Protein AF-A0A7G2BYZ7-F1 (afdb_monomer)

Sequence (190 aa):
MGQKLEAIVSRNGDKLNVEGTQAGVVPLSALGLVYVNTKVNKNVADVAVAYNAGGVFVGGNAILDVNGKNLKEWSAAAAAKNVVSGVHLSVKTQQLRNYTIGVSAPAPVSANFSPRVACYLKYNAKNKEIDGEGGVQVACPLIPGNELKIRCNKQKDWRITYIAKLPGDWLCALSVDKNKKTGVVLSSTA

Secondary structure (DSSP, 8-state):
--EEEEEEEEEETTEEEEEEEEEEEEEEETTEEEEEEEEEESSEEEEEEEEEETTEEEEEEEEEETTTTEEEEEEEEEEEE-TTT--EEEEEEETTTEEEEEEEEE--SBTTB-PEEEEEEEEETTTTEEEEEEEEEEE-SSSTT-EEEEEEETT--EEEEEEEE-STTEEEEEEEETT--EEEEEEE--

Radius of gyration: 20.43 Å; Cα contacts (8 Å, |Δi|>4): 451; chains: 1; bounding box: 48×41×40 Å

Solvent-accessible surface area (backbone atoms only — not comparable to full-atom values): 9849 Å² total; per-residue (Å²): 133,58,74,47,77,49,74,48,78,47,73,61,88,90,45,79,44,58,35,42,37,39,38,36,56,45,77,77,48,101,63,27,40,34,38,42,37,37,39,39,39,86,56,37,39,38,43,34,42,33,40,34,44,86,57,35,37,42,33,37,36,41,32,31,30,60,78,75,73,39,80,73,46,41,33,41,38,38,35,38,49,44,83,86,73,53,34,34,42,36,41,38,32,39,73,84,35,38,38,37,41,35,43,33,30,63,50,72,80,49,101,91,40,61,34,35,39,37,38,36,42,34,38,31,64,83,79,71,44,77,48,38,39,40,33,41,37,33,73,38,91,88,46,85,78,19,35,38,36,39,39,37,34,76,86,67,54,34,38,42,33,41,34,42,64,44,83,88,59,27,35,42,35,45,33,39,35,77,85,69,51,72,48,79,47,78,48,65,80,125

Nearest PDB structures (foldseek):
  7tcv-assembly1_XXX-2  TM=7.560E-01  e=3.261E-04  Mus musculus
  7nie-assembly1_C  TM=7.923E-01  e=1.987E-03  Sus scrofa
  5xdn-assembly1_B  TM=6.810E-01  e=5.771E-04  Homo sapiens
  7pge-assembly1_B  TM=4.353E-01  e=1.078E-01  Escherichia coli
  5fp2-assembly2_B  TM=4.590E-01  e=1.304E-01  Pseudomonas aeruginosa PAO1

Organism: NCBI:txid59799

InterPro domains:
  IPR023614 Porin domain superfamily [G3DSA:2.40.160.10] (29-187)

pLDDT: mean 91.61, std 6.95, range [47.72, 97.81]

Foldseek 3Di:
DDKDKDWDWDDDPPDIKIKIKIWDWDAPDPFKIKIWIWIDIQFKIKIKIWMDGPQKIKIKIWIAGPVVRDTPWMKIKIKGADPVFRKIWMWMDIPVQKIKIKIKGFDDPDPLWTKIKIKMWMAGPVVRDIKMKIKIKTADPVAGPKIWIWMAIPVRKIKIWIWDQDPQQKIWIWMAIPVRDIDIDIDHPD

Structure (mmCIF, N/CA/C/O backbone):
data_AF-A0A7G2BYZ7-F1
#
_entry.id   AF-A0A7G2BYZ7-F1
#
loop_
_atom_site.group_PDB
_atom_site.id
_atom_site.type_symbol
_atom_site.label_atom_id
_atom_site.label_alt_id
_atom_site.label_comp_id
_atom_site.label_asym_id
_atom_site.label_entity_id
_atom_site.label_seq_id
_atom_site.pdbx_PDB_ins_code
_atom_site.Cartn_x
_atom_site.Cartn_y
_atom_site.Cartn_z
_atom_site.occupancy
_atom_site.B_iso_or_equiv
_atom_site.auth_seq_id
_atom_site.auth_comp_id
_atom_site.auth_asym_id
_atom_site.auth_atom_id
_atom_site.pdbx_PDB_model_num
ATOM 1 N N . MET A 1 1 ? -16.130 -5.784 -17.892 1.00 57.16 1 MET A N 1
ATOM 2 C CA . MET A 1 1 ? -16.547 -5.350 -16.539 1.00 57.16 1 MET A CA 1
ATOM 3 C C . MET A 1 1 ? -17.078 -6.573 -15.824 1.00 57.16 1 MET A C 1
ATOM 5 O O . MET A 1 1 ? -17.763 -7.354 -16.469 1.00 57.16 1 MET A O 1
ATOM 9 N N . GLY A 1 2 ? -16.693 -6.791 -14.569 1.00 68.94 2 GLY A N 1
ATOM 10 C CA . GLY A 1 2 ? -16.966 -8.046 -13.872 1.00 68.94 2 GLY A CA 1
ATOM 11 C C . GLY A 1 2 ? -17.564 -7.803 -12.497 1.00 68.94 2 GLY A C 1
ATOM 12 O O . GLY A 1 2 ? -17.189 -6.852 -11.810 1.00 68.94 2 GLY A O 1
ATOM 13 N N . GLN A 1 3 ? -18.486 -8.679 -12.118 1.00 82.62 3 GLN A N 1
ATOM 14 C CA . GLN A 1 3 ? -18.867 -8.887 -10.732 1.00 82.62 3 GLN A CA 1
ATOM 15 C C . GLN A 1 3 ? -18.259 -10.210 -10.282 1.00 82.62 3 GLN A C 1
ATOM 17 O O . GLN A 1 3 ? -18.248 -11.185 -11.033 1.00 82.62 3 GLN A O 1
ATOM 22 N N . LYS A 1 4 ? -17.725 -10.224 -9.069 1.00 88.12 4 LYS A N 1
ATOM 23 C CA . LYS A 1 4 ? -17.153 -11.392 -8.420 1.00 88.12 4 LYS A CA 1
ATOM 24 C C . LYS A 1 4 ? -17.918 -11.611 -7.127 1.00 88.12 4 LYS A C 1
ATOM 26 O O . LYS A 1 4 ? -18.039 -10.685 -6.327 1.00 88.12 4 LYS A O 1
ATOM 31 N N . LEU A 1 5 ? -18.423 -12.821 -6.938 1.00 89.81 5 LEU A N 1
ATOM 32 C CA . LEU A 1 5 ? -19.039 -13.258 -5.695 1.00 89.81 5 LEU A CA 1
ATOM 33 C C . LEU A 1 5 ? -18.283 -14.494 -5.217 1.00 89.81 5 LEU A C 1
ATOM 35 O O . LEU A 1 5 ? -18.098 -15.439 -5.978 1.00 89.81 5 LEU A O 1
ATOM 39 N N . GLU A 1 6 ? -17.834 -14.470 -3.972 1.00 89.81 6 GLU A N 1
ATOM 40 C CA . GLU A 1 6 ? -17.098 -15.557 -3.338 1.00 89.81 6 GLU A CA 1
ATOM 41 C C . GLU A 1 6 ? -17.689 -15.838 -1.963 1.00 89.81 6 GLU A C 1
ATOM 43 O O . GLU A 1 6 ? -18.114 -14.927 -1.255 1.00 89.81 6 GLU A O 1
ATOM 48 N N . ALA A 1 7 ? -17.691 -17.106 -1.569 1.00 90.00 7 ALA A N 1
ATOM 49 C CA . ALA A 1 7 ? -18.010 -17.516 -0.215 1.00 90.00 7 ALA A CA 1
ATOM 50 C C . ALA A 1 7 ? -16.891 -18.421 0.294 1.00 90.00 7 ALA A C 1
ATOM 52 O O . ALA A 1 7 ? -16.502 -19.379 -0.372 1.00 90.00 7 ALA A O 1
ATOM 53 N N . ILE A 1 8 ? -16.379 -18.114 1.479 1.00 90.38 8 ILE A N 1
ATOM 54 C CA . ILE A 1 8 ? -15.377 -18.912 2.171 1.00 90.38 8 ILE A CA 1
ATOM 55 C C . ILE A 1 8 ? -16.052 -19.534 3.383 1.00 90.38 8 ILE A C 1
ATOM 57 O O . ILE A 1 8 ? -16.600 -18.842 4.243 1.00 90.38 8 ILE A O 1
ATOM 61 N N . VAL A 1 9 ? -15.982 -20.857 3.459 1.00 89.31 9 VAL A N 1
ATOM 62 C CA . VAL A 1 9 ? -16.420 -21.622 4.622 1.00 89.31 9 VAL A CA 1
ATOM 63 C C . VAL A 1 9 ? -15.175 -22.154 5.311 1.00 89.31 9 VAL A C 1
ATOM 65 O O . VAL A 1 9 ? -14.365 -22.848 4.703 1.00 89.31 9 VAL A O 1
ATOM 68 N N . SER A 1 10 ? -15.009 -21.819 6.585 1.00 89.06 10 SER A N 1
ATOM 69 C CA . SER A 1 10 ? -13.912 -22.316 7.413 1.00 89.06 10 SER A CA 1
ATOM 70 C C . SER A 1 10 ? -14.456 -22.944 8.689 1.00 89.06 10 SER A C 1
ATOM 72 O O . SER A 1 10 ? -15.461 -22.500 9.248 1.00 89.06 10 SER A O 1
ATOM 74 N N . ARG A 1 11 ? -13.792 -24.000 9.157 1.00 87.19 11 ARG A N 1
ATOM 75 C CA . ARG A 1 11 ? -14.122 -24.691 10.404 1.00 87.19 11 ARG A CA 1
ATOM 76 C C . ARG A 1 11 ? -12.954 -24.542 11.368 1.00 87.19 11 ARG A C 1
ATOM 78 O O . ARG A 1 11 ? -11.817 -24.804 10.995 1.00 87.19 11 ARG A O 1
ATOM 85 N N . ASN A 1 12 ? -13.237 -24.117 12.596 1.00 82.31 12 ASN A N 1
ATOM 86 C CA . ASN A 1 12 ? -12.251 -24.065 13.672 1.00 82.31 12 ASN A CA 1
ATOM 87 C C . ASN A 1 12 ? -12.825 -24.782 14.904 1.00 82.31 12 ASN A C 1
ATOM 89 O O . ASN A 1 12 ? -13.696 -24.242 15.593 1.00 82.31 12 ASN A O 1
ATOM 93 N N . GLY A 1 13 ? -12.407 -26.034 15.114 1.00 85.44 13 GLY A N 1
ATOM 94 C CA . GLY A 1 13 ? -13.081 -26.966 16.024 1.00 85.44 13 GLY A CA 1
ATOM 95 C C . GLY A 1 13 ? -14.527 -27.225 15.585 1.00 85.44 13 GLY A C 1
ATOM 96 O O . GLY A 1 13 ? -14.786 -27.538 14.422 1.00 85.44 13 GLY A O 1
ATOM 97 N N . ASP A 1 14 ? -15.487 -27.024 16.485 1.00 85.50 14 ASP A N 1
ATOM 98 C CA . ASP A 1 14 ? -16.923 -27.169 16.187 1.00 85.50 14 ASP A CA 1
ATOM 99 C C . ASP A 1 14 ? -17.584 -25.898 15.646 1.00 85.50 14 ASP A C 1
ATOM 101 O O . ASP A 1 14 ? -18.769 -25.889 15.315 1.00 85.50 14 ASP A O 1
ATOM 105 N N . LYS A 1 15 ? -16.829 -24.802 15.518 1.00 80.12 15 LYS A N 1
ATOM 106 C CA . LYS A 1 15 ? -17.367 -23.540 15.007 1.00 80.12 15 LYS A CA 1
ATOM 107 C C . LYS A 1 15 ? -17.211 -23.473 13.493 1.00 80.12 15 LYS A C 1
ATOM 109 O O . LYS A 1 15 ? -16.093 -23.410 12.978 1.00 80.12 15 LYS A O 1
ATOM 114 N N . LEU A 1 16 ? -18.344 -23.410 12.796 1.00 85.81 16 LEU A N 1
ATOM 115 C CA . LEU A 1 16 ? -18.408 -23.022 11.391 1.00 85.81 16 LEU A CA 1
ATOM 116 C C . LEU A 1 16 ? -18.356 -21.490 11.276 1.00 85.81 16 LEU A C 1
ATOM 118 O O . LEU A 1 16 ? -19.049 -20.765 12.000 1.00 85.81 16 LEU A O 1
ATOM 122 N N . ASN A 1 17 ? -17.529 -20.993 10.365 1.00 86.56 17 ASN A N 1
ATOM 123 C CA . ASN A 1 17 ? -17.456 -19.590 9.990 1.00 86.56 17 ASN A CA 1
ATOM 124 C C . ASN A 1 17 ? -17.691 -19.483 8.487 1.00 86.56 17 ASN A C 1
ATOM 126 O O . ASN A 1 17 ? -16.982 -20.102 7.697 1.00 86.56 17 ASN A O 1
ATOM 130 N N . VAL A 1 18 ? -18.683 -18.683 8.115 1.00 89.38 18 VAL A N 1
ATOM 131 C CA . VAL A 1 18 ? -19.001 -18.377 6.723 1.00 89.38 18 VAL A CA 1
ATOM 132 C C . VAL A 1 18 ? -18.715 -16.901 6.494 1.00 89.38 18 VAL A C 1
ATOM 134 O O . VAL A 1 18 ? -19.118 -16.053 7.296 1.00 89.38 18 VAL A O 1
ATOM 137 N N . GLU A 1 19 ? -18.003 -16.615 5.415 1.00 90.88 19 GLU A N 1
ATOM 138 C CA . GLU A 1 19 ? -17.689 -15.271 4.954 1.00 90.88 19 GLU A CA 1
ATOM 139 C C . GLU A 1 19 ? -18.082 -15.145 3.484 1.00 90.88 19 GLU A C 1
ATOM 141 O O . GLU A 1 19 ? -17.608 -15.909 2.651 1.00 90.88 19 GLU A O 1
ATOM 146 N N . GLY A 1 20 ? -18.951 -14.190 3.168 1.00 91.31 20 GLY A N 1
ATOM 147 C CA . GLY A 1 20 ? -19.293 -13.823 1.798 1.00 91.31 20 GLY A CA 1
ATOM 148 C C . GLY A 1 20 ? -18.535 -12.569 1.383 1.00 91.31 20 GLY A C 1
ATOM 149 O O . GLY A 1 20 ? -18.445 -11.623 2.162 1.00 91.31 20 GLY A O 1
ATOM 150 N N . THR A 1 21 ? -18.010 -12.547 0.163 1.00 91.88 21 THR A N 1
ATOM 151 C CA . THR A 1 21 ? -17.378 -11.375 -0.449 1.00 91.88 21 THR A CA 1
ATOM 152 C C . THR A 1 21 ? -17.999 -11.109 -1.813 1.00 91.88 21 THR A C 1
ATOM 154 O O . THR A 1 21 ? -18.083 -12.000 -2.652 1.00 91.88 21 THR A O 1
ATOM 157 N N . GLN A 1 22 ? -18.407 -9.869 -2.053 1.00 91.00 22 GLN A N 1
ATOM 158 C CA . GLN A 1 22 ? -18.860 -9.366 -3.340 1.00 91.00 22 GLN A CA 1
ATOM 159 C C . GLN A 1 22 ? -17.946 -8.219 -3.765 1.00 91.00 22 GLN A C 1
ATOM 161 O O . GLN A 1 22 ? -17.702 -7.294 -2.997 1.00 91.00 22 GLN A O 1
ATOM 166 N N . ALA A 1 23 ? -17.469 -8.246 -5.003 1.00 91.38 23 ALA A N 1
ATOM 167 C CA . ALA A 1 23 ? -16.749 -7.139 -5.612 1.00 91.38 23 ALA A CA 1
ATOM 168 C C . ALA A 1 23 ? -17.321 -6.855 -7.000 1.00 91.38 23 ALA A C 1
ATOM 170 O O . ALA A 1 23 ? -17.614 -7.776 -7.761 1.00 91.38 23 ALA A O 1
ATOM 171 N N . GLY A 1 24 ? -17.479 -5.586 -7.353 1.00 88.38 24 GLY A N 1
ATOM 172 C CA . GLY A 1 24 ? -18.041 -5.202 -8.640 1.00 88.38 24 GLY A CA 1
ATOM 173 C C . GLY A 1 24 ? -17.571 -3.836 -9.101 1.00 88.38 24 GLY A C 1
ATOM 174 O O . GLY A 1 24 ? -17.155 -2.998 -8.300 1.00 88.38 24 GLY A O 1
ATOM 175 N N . VAL A 1 25 ? -17.655 -3.626 -10.413 1.00 90.12 25 VAL A N 1
ATOM 176 C CA . VAL A 1 25 ? -17.393 -2.336 -11.053 1.00 90.12 25 VAL A CA 1
ATOM 177 C C . VAL A 1 25 ? -18.613 -1.938 -11.870 1.00 90.12 25 VAL A C 1
ATOM 179 O O . VAL A 1 25 ? -19.066 -2.712 -12.713 1.00 90.12 25 VAL A O 1
ATOM 182 N N . VAL A 1 26 ? -19.128 -0.738 -11.624 1.00 86.06 26 VAL A N 1
ATOM 183 C CA . VAL A 1 26 ? -20.292 -0.163 -12.300 1.00 86.06 26 VAL A CA 1
ATOM 184 C C . VAL A 1 26 ? -19.863 1.127 -13.003 1.00 86.06 26 VAL A C 1
ATOM 186 O O . VAL A 1 26 ? -19.322 2.018 -12.347 1.00 86.06 26 VAL A O 1
ATOM 189 N N . PRO A 1 27 ? -20.071 1.267 -14.322 1.00 83.62 27 PRO A N 1
ATOM 190 C CA . PRO A 1 27 ? -19.840 2.530 -15.006 1.00 83.62 27 PRO A CA 1
ATOM 191 C C . PRO A 1 27 ? -20.936 3.521 -14.602 1.00 83.62 27 PRO A C 1
ATOM 193 O O . PRO A 1 27 ? -22.120 3.213 -14.711 1.00 83.62 27 PRO A O 1
ATOM 196 N N . LEU A 1 28 ? -20.548 4.701 -14.117 1.00 79.81 28 LEU A N 1
ATOM 197 C CA . LEU A 1 28 ? -21.494 5.749 -13.712 1.00 79.81 28 LEU A CA 1
ATOM 198 C C . LEU A 1 28 ? -21.633 6.840 -14.783 1.00 79.81 28 LEU A C 1
ATOM 200 O O . LEU A 1 28 ? -22.655 7.512 -14.870 1.00 79.81 28 LEU A O 1
ATOM 204 N N . SER A 1 29 ? -20.602 7.009 -15.612 1.00 77.19 29 SER A N 1
ATOM 205 C CA . SER A 1 29 ? -20.595 7.889 -16.782 1.00 77.19 29 SER A CA 1
ATOM 206 C C . SER A 1 29 ? -19.546 7.409 -17.789 1.00 77.19 29 SER A C 1
ATOM 208 O O . SER A 1 29 ? -18.753 6.517 -17.486 1.00 77.19 29 SER A O 1
ATOM 210 N N . ALA A 1 30 ? -19.485 8.038 -18.968 1.00 75.19 30 ALA A N 1
ATOM 211 C CA . ALA A 1 30 ? -18.454 7.759 -19.975 1.00 75.19 30 ALA A CA 1
ATOM 212 C C . ALA A 1 30 ? -17.010 7.913 -19.445 1.00 75.19 30 ALA A C 1
ATOM 214 O O . ALA A 1 30 ? -16.081 7.358 -20.024 1.00 75.19 30 ALA A O 1
ATOM 215 N N . LEU A 1 31 ? -16.821 8.654 -18.347 1.00 73.00 31 LEU A N 1
ATOM 216 C CA . LEU A 1 31 ? -15.513 8.957 -17.762 1.00 73.00 31 LEU A CA 1
ATOM 217 C C . LEU A 1 31 ? -15.334 8.390 -16.343 1.00 73.00 31 LEU A C 1
ATOM 219 O O . LEU A 1 31 ? -14.281 8.608 -15.743 1.00 73.00 31 LEU A O 1
ATOM 223 N N . GLY A 1 32 ? -16.345 7.703 -15.797 1.00 83.75 32 GLY A N 1
ATOM 224 C CA . GLY A 1 32 ? -16.439 7.394 -14.371 1.00 83.75 32 GLY A CA 1
ATOM 225 C C . GLY A 1 32 ? -16.767 5.933 -14.068 1.00 83.75 32 GLY A C 1
ATOM 226 O O . GLY A 1 32 ? -17.783 5.415 -14.532 1.00 83.75 32 GLY A O 1
ATOM 227 N N . LEU A 1 33 ? -15.952 5.286 -13.231 1.00 89.38 33 LEU A N 1
ATOM 228 C CA . LEU A 1 33 ? -16.189 3.930 -12.720 1.00 89.38 33 LEU A CA 1
ATOM 229 C C . LEU A 1 33 ? -16.408 3.963 -11.206 1.00 89.38 33 LEU A C 1
ATOM 231 O O . LEU A 1 33 ? -15.620 4.567 -10.482 1.00 89.38 33 LEU A O 1
ATOM 235 N N . VAL A 1 34 ? -17.437 3.273 -10.720 1.00 91.44 34 VAL A N 1
ATOM 236 C CA . VAL A 1 34 ? -17.641 2.985 -9.298 1.00 91.44 34 VAL A CA 1
ATOM 237 C C . VAL A 1 34 ? -17.239 1.550 -9.008 1.00 91.44 34 VAL A C 1
ATOM 239 O O . VAL A 1 34 ? -17.681 0.621 -9.672 1.00 91.44 34 VAL A O 1
ATOM 242 N N . TYR A 1 35 ? -16.426 1.375 -7.983 1.00 91.81 35 TYR A N 1
ATOM 243 C CA . TYR A 1 35 ? -16.005 0.104 -7.430 1.00 91.81 35 TYR A CA 1
ATOM 244 C C . TYR A 1 35 ? -16.742 -0.094 -6.118 1.00 91.81 35 TYR A C 1
ATOM 246 O O . TYR A 1 35 ? -16.709 0.782 -5.254 1.00 91.81 35 TYR A O 1
ATOM 254 N N . VAL A 1 36 ? -17.382 -1.244 -5.968 1.00 92.62 36 VAL A N 1
ATOM 255 C CA . VAL A 1 36 ? -18.028 -1.647 -4.722 1.00 92.62 36 VAL A CA 1
ATOM 256 C C . VAL A 1 36 ? -17.391 -2.947 -4.274 1.00 92.62 36 VAL A C 1
ATOM 258 O O . VAL A 1 36 ? -17.243 -3.877 -5.068 1.00 92.62 36 VAL A O 1
ATOM 261 N N . ASN A 1 37 ? -16.997 -3.003 -3.010 1.00 93.81 37 ASN A N 1
ATOM 262 C CA . ASN A 1 37 ? -16.559 -4.223 -2.359 1.00 93.81 37 ASN A CA 1
ATOM 263 C C . ASN A 1 37 ? -17.338 -4.376 -1.056 1.00 93.81 37 ASN A C 1
ATOM 265 O O . ASN A 1 37 ? -17.523 -3.418 -0.310 1.00 93.81 37 ASN A O 1
ATOM 269 N N . THR A 1 38 ? -17.844 -5.569 -0.806 1.00 92.69 38 THR A N 1
ATOM 270 C CA . THR A 1 38 ? -18.578 -5.890 0.405 1.00 92.69 38 THR A CA 1
ATOM 271 C C . THR A 1 38 ? -18.126 -7.245 0.900 1.00 92.69 38 THR A C 1
ATOM 273 O O . THR A 1 38 ? -18.150 -8.218 0.154 1.00 92.69 38 THR A O 1
ATOM 276 N N . LYS A 1 39 ? -17.738 -7.318 2.166 1.00 94.12 39 LYS A N 1
ATOM 277 C CA . LYS A 1 39 ? -17.372 -8.553 2.848 1.00 94.12 39 LYS A CA 1
ATOM 278 C C . LYS A 1 39 ? -18.206 -8.682 4.111 1.00 94.12 39 LYS A C 1
ATOM 280 O O . LYS A 1 39 ? -18.246 -7.771 4.929 1.00 94.12 39 LYS A O 1
ATOM 285 N N . VAL A 1 40 ? -18.880 -9.813 4.284 1.00 92.69 40 VAL A N 1
ATOM 286 C CA . VAL A 1 40 ? -19.803 -10.039 5.400 1.00 92.69 40 VAL A CA 1
ATOM 287 C C . VAL A 1 40 ? -19.538 -11.395 6.030 1.00 92.69 40 VAL A C 1
ATOM 289 O O . VAL A 1 40 ? -19.434 -12.411 5.347 1.00 92.69 40 VAL A O 1
ATOM 292 N N . ASN A 1 41 ? -19.473 -11.418 7.355 1.00 91.81 41 ASN A N 1
ATOM 293 C CA . ASN A 1 41 ? -19.537 -12.630 8.158 1.00 91.81 41 ASN A CA 1
ATOM 294 C C . ASN A 1 41 ? -20.475 -12.410 9.356 1.00 91.81 41 ASN A C 1
ATOM 296 O O . ASN A 1 41 ? -21.048 -11.336 9.530 1.00 91.81 41 ASN A O 1
ATOM 300 N N . LYS A 1 42 ? -20.620 -13.424 10.215 1.00 89.56 42 LYS A N 1
ATOM 301 C CA . LYS A 1 42 ? -21.533 -13.379 11.374 1.00 89.56 42 LYS A CA 1
ATOM 302 C C . LYS A 1 42 ? -21.264 -12.255 12.388 1.00 89.56 42 LYS A C 1
ATOM 304 O O . LYS A 1 42 ? -22.104 -12.008 13.241 1.00 89.56 42 LYS A O 1
ATOM 309 N N . ASN A 1 43 ? -20.091 -11.625 12.352 1.00 90.62 43 ASN A N 1
ATOM 310 C CA . ASN A 1 43 ? -19.683 -10.606 13.320 1.00 90.62 43 ASN A CA 1
ATOM 311 C C . ASN A 1 43 ? -19.497 -9.225 12.687 1.00 90.62 43 ASN A C 1
ATOM 313 O O . ASN A 1 43 ? -19.599 -8.216 13.382 1.00 90.62 43 ASN A O 1
ATOM 317 N N . VAL A 1 44 ? -19.141 -9.172 11.404 1.00 93.00 44 VAL A N 1
ATOM 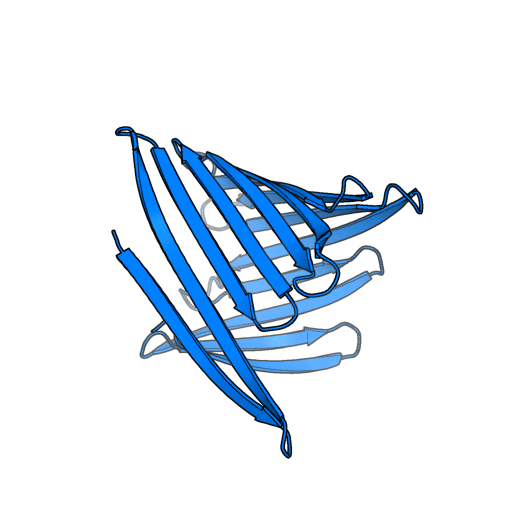318 C CA . VAL A 1 44 ? -18.674 -7.955 10.744 1.00 93.00 44 VAL A CA 1
ATOM 319 C C . VAL A 1 44 ? -19.240 -7.862 9.334 1.00 93.00 44 VAL A C 1
ATOM 321 O O . VAL A 1 44 ? -19.204 -8.840 8.588 1.00 93.00 44 VAL A O 1
ATOM 324 N N . ALA A 1 45 ? -19.692 -6.665 8.966 1.00 93.44 45 ALA A N 1
ATOM 325 C CA . ALA A 1 45 ? -19.926 -6.270 7.583 1.00 93.44 45 ALA A CA 1
ATOM 326 C C . ALA A 1 45 ? -18.974 -5.120 7.219 1.00 93.44 45 ALA A C 1
ATOM 328 O O . ALA A 1 45 ? -18.977 -4.084 7.875 1.00 93.44 45 ALA A O 1
ATOM 329 N N . ASP A 1 46 ? -18.147 -5.320 6.202 1.00 95.12 46 ASP A N 1
ATOM 330 C CA . ASP A 1 46 ? -17.162 -4.382 5.659 1.00 95.12 46 ASP A CA 1
ATOM 331 C C . ASP A 1 46 ? -17.647 -3.951 4.270 1.00 95.12 46 ASP A C 1
ATOM 333 O O . ASP A 1 46 ? -17.883 -4.801 3.409 1.00 95.12 46 ASP A O 1
ATOM 337 N N . VAL A 1 47 ? -17.878 -2.654 4.074 1.00 94.56 47 VAL A N 1
ATOM 338 C CA . VAL A 1 47 ? -18.439 -2.098 2.838 1.00 94.56 47 VAL A CA 1
ATOM 339 C C . VAL A 1 47 ? -17.568 -0.947 2.367 1.00 94.56 47 VAL A C 1
ATOM 341 O O . VAL A 1 47 ? -17.530 0.117 2.988 1.00 94.56 47 VAL A O 1
ATOM 344 N N . ALA A 1 48 ? -16.940 -1.128 1.210 1.00 95.31 48 ALA A N 1
ATOM 345 C CA . ALA A 1 48 ? -16.116 -0.127 0.559 1.00 95.31 48 ALA A CA 1
ATOM 346 C C . ALA A 1 48 ? -16.711 0.312 -0.782 1.00 95.31 48 ALA A C 1
ATOM 348 O O . ALA A 1 48 ? -17.140 -0.506 -1.597 1.00 95.31 48 ALA A O 1
ATOM 349 N N . VAL A 1 49 ? -16.676 1.619 -1.027 1.00 94.88 49 VAL A N 1
ATOM 350 C CA . VAL A 1 49 ? -17.083 2.234 -2.294 1.00 94.88 49 VAL A CA 1
ATOM 351 C C . VAL A 1 49 ? -15.994 3.197 -2.738 1.00 94.88 49 VAL A C 1
ATOM 353 O O . VAL A 1 49 ? -15.523 4.012 -1.946 1.00 94.88 49 VAL A O 1
ATOM 356 N N . ALA A 1 50 ? -15.598 3.129 -4.004 1.00 94.38 50 ALA A N 1
ATOM 357 C CA . ALA A 1 50 ? -14.669 4.077 -4.602 1.00 94.38 50 ALA A CA 1
ATOM 358 C C . ALA A 1 50 ? -15.140 4.502 -5.989 1.00 94.38 50 ALA A C 1
ATOM 360 O O . ALA A 1 50 ? -15.624 3.691 -6.765 1.00 94.38 50 ALA A O 1
ATOM 361 N N . TYR A 1 51 ? -14.962 5.769 -6.315 1.00 93.75 51 TYR A N 1
ATOM 362 C CA . TYR A 1 51 ? -15.202 6.350 -7.621 1.00 93.75 51 TYR A CA 1
ATOM 363 C C . TYR A 1 51 ? -13.869 6.710 -8.267 1.00 93.75 51 TYR A C 1
ATOM 365 O O . TYR A 1 51 ? -13.000 7.285 -7.615 1.00 93.75 51 TYR A O 1
ATOM 373 N N . ASN A 1 52 ? -13.713 6.380 -9.543 1.00 90.81 52 ASN A N 1
ATOM 374 C CA . ASN A 1 52 ? -12.587 6.778 -10.372 1.00 90.81 52 ASN A CA 1
ATOM 375 C C . ASN A 1 52 ? -13.090 7.641 -11.525 1.00 90.81 52 ASN A C 1
ATOM 377 O O . ASN A 1 52 ? -13.887 7.156 -12.326 1.00 90.81 52 ASN A O 1
ATOM 381 N N . ALA A 1 53 ? -12.575 8.862 -11.641 1.00 88.56 53 ALA A N 1
ATOM 382 C CA . ALA A 1 53 ? -12.749 9.710 -12.813 1.00 88.56 53 ALA A CA 1
ATOM 383 C C . ALA A 1 53 ? -11.399 10.228 -13.294 1.00 88.56 53 ALA A C 1
ATOM 385 O O . ALA A 1 53 ? -10.683 10.900 -12.552 1.00 88.56 53 ALA A O 1
ATOM 386 N N . GLY A 1 54 ? -11.047 9.924 -14.545 1.00 80.94 54 GLY A N 1
ATOM 387 C CA . GLY A 1 54 ? -9.857 10.493 -15.185 1.00 80.94 54 GLY A CA 1
ATOM 388 C C . GLY A 1 54 ? -8.537 10.246 -14.438 1.00 80.94 54 GLY A C 1
ATOM 389 O O . GLY A 1 54 ? -7.642 11.082 -14.503 1.00 80.94 54 GLY A O 1
ATOM 390 N N . GLY A 1 55 ? -8.408 9.133 -13.704 1.00 82.19 55 GLY A N 1
ATOM 391 C CA . GLY A 1 55 ? -7.200 8.813 -12.929 1.00 82.19 55 GLY A CA 1
ATOM 392 C C . GLY A 1 55 ? -7.170 9.404 -11.515 1.00 82.19 55 GLY A C 1
ATOM 393 O O . GLY A 1 55 ? -6.151 9.281 -10.826 1.00 82.19 55 GLY A O 1
ATOM 394 N N . VAL A 1 56 ? -8.276 10.010 -11.073 1.00 90.50 56 VAL A N 1
ATOM 395 C CA . VAL A 1 56 ? -8.521 10.412 -9.686 1.00 90.50 56 VAL A CA 1
ATOM 396 C C . VAL A 1 56 ? -9.492 9.429 -9.049 1.00 90.50 56 VAL A C 1
ATOM 398 O O . VAL A 1 56 ? -10.620 9.266 -9.504 1.00 90.50 56 VAL A O 1
ATOM 401 N N . PHE A 1 57 ? -9.050 8.800 -7.969 1.00 93.75 57 PHE A N 1
ATOM 402 C CA . PHE A 1 57 ? -9.818 7.888 -7.141 1.00 93.75 57 PHE A CA 1
ATOM 403 C C . PHE A 1 57 ? -10.249 8.599 -5.864 1.00 93.75 57 PHE A C 1
ATOM 405 O O . PHE A 1 57 ? -9.422 9.215 -5.197 1.00 93.75 57 PHE A O 1
ATOM 412 N N . VAL A 1 58 ? -11.514 8.468 -5.485 1.00 95.75 58 VAL A N 1
ATOM 413 C CA . VAL A 1 58 ? -12.038 8.904 -4.186 1.00 95.75 58 VAL A CA 1
ATOM 414 C C . VAL A 1 58 ? -12.945 7.811 -3.658 1.00 95.75 58 VAL A C 1
ATOM 416 O O . VAL A 1 58 ? -13.786 7.306 -4.389 1.00 95.75 58 VAL A O 1
ATOM 419 N N . GLY A 1 59 ? -12.800 7.425 -2.400 1.00 96.12 59 GLY A N 1
ATOM 420 C CA . GLY A 1 59 ? -13.620 6.371 -1.832 1.00 96.12 59 GLY A CA 1
ATOM 421 C C . GLY A 1 59 ? -13.630 6.363 -0.320 1.00 96.12 59 GLY A C 1
ATOM 422 O O . GLY A 1 59 ? -12.929 7.129 0.342 1.00 96.12 59 GLY A O 1
ATOM 423 N N . GLY A 1 60 ? -14.427 5.459 0.221 1.00 96.94 60 GLY A N 1
ATOM 424 C CA . GLY A 1 60 ? -14.521 5.209 1.643 1.00 96.94 60 GLY A CA 1
ATOM 425 C C . GLY A 1 60 ? -14.807 3.749 1.937 1.00 96.94 60 GLY A C 1
ATOM 426 O O . GLY A 1 60 ? -15.168 2.975 1.054 1.00 96.94 60 GLY A O 1
ATOM 427 N N . ASN A 1 61 ? -14.611 3.390 3.196 1.00 96.69 61 ASN A N 1
ATOM 428 C CA . ASN A 1 61 ? -14.964 2.096 3.753 1.00 96.69 61 ASN A CA 1
ATOM 429 C C . ASN A 1 61 ? -15.648 2.305 5.110 1.00 96.69 61 ASN A C 1
ATOM 431 O O . ASN A 1 61 ? -15.210 3.168 5.874 1.00 96.69 61 ASN A O 1
ATOM 435 N N . ALA A 1 62 ? -16.669 1.511 5.416 1.00 96.75 62 ALA A N 1
ATOM 436 C CA . ALA A 1 62 ? -17.280 1.376 6.728 1.00 96.75 62 ALA A CA 1
ATOM 437 C C . ALA A 1 62 ? -17.298 -0.096 7.180 1.00 96.75 62 ALA A C 1
ATOM 439 O O . ALA A 1 62 ? -17.717 -0.983 6.441 1.00 96.75 62 ALA A O 1
ATOM 440 N N . ILE A 1 63 ? -16.902 -0.331 8.431 1.00 96.06 63 ILE A N 1
ATOM 441 C CA . ILE A 1 63 ? -16.936 -1.632 9.103 1.00 96.06 63 ILE A CA 1
ATOM 442 C C . ILE A 1 63 ? -17.990 -1.575 10.208 1.00 96.06 63 ILE A C 1
ATOM 444 O O . ILE A 1 63 ? -17.880 -0.787 11.152 1.00 96.06 63 ILE A O 1
ATOM 448 N N . LEU A 1 64 ? -19.000 -2.429 10.107 1.00 94.81 64 LEU A N 1
ATOM 449 C CA . LEU A 1 64 ? -20.139 -2.525 11.014 1.00 94.81 64 LEU A CA 1
ATOM 450 C C . LEU A 1 64 ? -20.008 -3.776 11.888 1.00 94.81 64 LEU A C 1
ATOM 452 O O . LEU A 1 64 ? -19.660 -4.848 11.392 1.00 94.81 64 LEU A O 1
ATOM 456 N N . ASP A 1 65 ? -20.318 -3.660 13.180 1.00 93.94 65 ASP A N 1
ATOM 457 C CA . ASP A 1 65 ? -20.608 -4.826 14.015 1.00 93.94 65 ASP A CA 1
ATOM 458 C C . ASP A 1 65 ? -22.021 -5.316 13.708 1.00 93.94 65 ASP A C 1
ATOM 460 O O . ASP A 1 65 ? -22.996 -4.588 13.907 1.00 93.94 65 ASP A O 1
ATOM 464 N N . VAL A 1 66 ? -22.142 -6.558 13.254 1.00 89.19 66 VAL A N 1
ATOM 465 C CA . VAL A 1 66 ? -23.451 -7.148 12.953 1.00 89.19 66 VAL A CA 1
ATOM 466 C C . VAL A 1 66 ? -24.225 -7.435 14.243 1.00 89.19 66 VAL A C 1
ATOM 468 O O . VAL A 1 66 ? -25.436 -7.221 14.299 1.00 89.19 66 VAL A O 1
ATOM 471 N N . ASN A 1 67 ? -23.531 -7.853 15.304 1.00 88.44 67 ASN A N 1
ATOM 472 C CA . ASN A 1 67 ? -24.150 -8.214 16.579 1.00 88.44 67 ASN A CA 1
ATOM 473 C C . ASN A 1 67 ? -24.431 -6.974 17.432 1.00 88.44 67 ASN A C 1
ATOM 475 O O . ASN A 1 67 ? -25.494 -6.859 18.039 1.00 88.44 67 ASN A O 1
ATOM 479 N N . GLY A 1 68 ? -23.484 -6.033 17.451 1.00 83.44 68 GLY A N 1
ATOM 480 C CA . GLY A 1 68 ? -23.596 -4.763 18.174 1.00 83.44 68 GLY A CA 1
ATOM 481 C C . GLY A 1 68 ? -24.424 -3.694 17.455 1.00 83.44 68 GLY A C 1
ATOM 482 O O . GLY A 1 68 ? -24.756 -2.679 18.065 1.00 83.44 68 GLY A O 1
ATOM 483 N N . LYS A 1 69 ? -24.758 -3.911 16.172 1.00 87.50 69 LYS A N 1
ATOM 484 C CA . LYS A 1 69 ? -25.491 -2.979 15.292 1.00 87.50 69 LYS A CA 1
ATOM 485 C C . LYS A 1 69 ? -24.918 -1.557 15.289 1.00 87.50 69 LYS A C 1
ATOM 487 O O . LYS A 1 69 ? -25.654 -0.577 15.188 1.00 87.50 69 LYS A O 1
ATOM 492 N N . ASN A 1 70 ? -23.602 -1.434 15.402 1.00 93.19 70 ASN A N 1
ATOM 493 C CA . ASN A 1 70 ? -22.905 -0.158 15.479 1.00 93.19 70 ASN A CA 1
ATOM 494 C C . ASN A 1 70 ? -21.778 -0.067 14.449 1.00 93.19 70 ASN A C 1
ATOM 496 O O . AS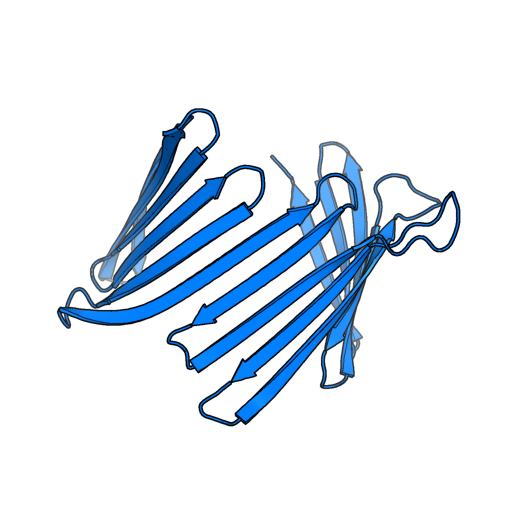N A 1 70 ? -21.189 -1.064 14.028 1.00 93.19 70 ASN A O 1
ATOM 500 N N . LEU A 1 71 ? -21.454 1.163 14.055 1.00 92.50 71 LEU A N 1
ATOM 501 C CA . LEU A 1 71 ? -20.281 1.445 13.237 1.00 92.50 71 LEU A CA 1
ATOM 502 C C . LEU A 1 71 ? -19.021 1.260 14.087 1.00 92.50 71 LEU A C 1
ATOM 504 O O . LEU A 1 71 ? -18.790 2.025 15.024 1.00 92.50 71 LEU A O 1
ATOM 508 N N . LYS A 1 72 ? -18.201 0.259 13.754 1.00 93.69 72 LYS A N 1
ATOM 509 C CA . LYS A 1 72 ? -16.903 0.039 14.404 1.00 93.69 72 LYS A CA 1
ATOM 510 C C . LYS A 1 72 ? -15.873 1.019 13.887 1.00 93.69 72 LYS A C 1
ATOM 512 O O . LYS A 1 72 ? -15.225 1.711 14.669 1.00 93.69 72 LYS A O 1
ATOM 517 N N . GLU A 1 73 ? -15.731 1.078 12.568 1.00 94.75 73 GLU A N 1
ATOM 518 C CA . GLU A 1 73 ? -14.689 1.858 11.915 1.00 94.75 73 GLU A CA 1
ATOM 519 C C . GLU A 1 73 ? -15.162 2.432 10.590 1.00 94.75 73 GLU A C 1
ATOM 521 O O . GLU A 1 73 ? -16.003 1.855 9.910 1.00 94.75 73 GLU A O 1
ATOM 526 N N . TRP A 1 74 ? -14.591 3.569 10.207 1.00 96.25 74 TRP A N 1
ATOM 527 C CA . TRP A 1 74 ? -14.721 4.081 8.855 1.00 96.25 74 TRP A CA 1
ATOM 528 C C . TRP A 1 74 ? -13.404 4.696 8.398 1.00 96.25 74 TRP A C 1
ATOM 530 O O . TRP A 1 74 ? -12.592 5.168 9.203 1.00 96.25 74 TRP A O 1
ATOM 540 N N . SER A 1 75 ? -13.191 4.694 7.091 1.00 97.25 75 SER A N 1
ATOM 541 C CA . SER A 1 75 ? -12.064 5.360 6.456 1.00 97.25 75 SER A CA 1
ATOM 542 C C . SER A 1 75 ? -12.498 6.037 5.166 1.00 97.25 75 SER A C 1
ATOM 544 O O . SER A 1 75 ? -13.473 5.630 4.543 1.00 97.25 75 SER A O 1
ATOM 546 N N . ALA A 1 76 ? -11.768 7.072 4.777 1.00 97.75 76 ALA A N 1
ATOM 547 C CA . ALA A 1 76 ? -11.910 7.726 3.486 1.00 97.75 76 ALA A CA 1
ATOM 548 C C . ALA A 1 76 ? -10.529 7.862 2.855 1.00 97.75 76 ALA A C 1
ATOM 550 O O . ALA A 1 76 ? -9.535 8.029 3.566 1.00 97.75 76 ALA A O 1
ATOM 551 N N . ALA A 1 77 ? -10.451 7.769 1.536 1.00 97.44 77 ALA A N 1
ATOM 552 C CA . ALA A 1 77 ? -9.209 7.919 0.807 1.00 97.44 77 ALA A CA 1
ATOM 553 C C . ALA A 1 77 ? -9.434 8.610 -0.533 1.00 97.44 77 ALA A C 1
ATOM 555 O O . ALA A 1 77 ? -10.468 8.441 -1.173 1.00 97.44 77 ALA A O 1
ATOM 556 N N . ALA A 1 78 ? -8.426 9.350 -0.970 1.00 97.00 78 ALA A N 1
ATOM 557 C CA . ALA A 1 78 ? -8.319 9.874 -2.313 1.00 97.00 78 ALA A CA 1
ATOM 558 C C . ALA A 1 78 ? -6.922 9.577 -2.857 1.00 97.00 78 ALA A C 1
ATOM 560 O O . ALA A 1 78 ? -5.939 9.609 -2.118 1.00 97.00 78 ALA A O 1
ATOM 561 N N . ALA A 1 79 ? -6.819 9.292 -4.146 1.00 96.12 79 ALA A N 1
ATOM 562 C CA . ALA A 1 79 ? -5.548 9.137 -4.827 1.00 96.12 79 ALA A CA 1
ATOM 563 C C . ALA A 1 79 ? -5.637 9.724 -6.229 1.00 96.12 79 ALA A C 1
ATOM 565 O O . ALA A 1 79 ? -6.669 9.632 -6.881 1.00 96.12 79 ALA A O 1
ATOM 566 N N . ALA A 1 80 ? -4.553 10.311 -6.709 1.00 94.75 80 ALA A N 1
ATOM 567 C CA . ALA A 1 80 ? -4.474 10.846 -8.057 1.00 94.75 80 ALA A CA 1
ATOM 568 C C . ALA A 1 80 ? -3.160 10.413 -8.693 1.00 94.75 80 ALA A C 1
ATOM 570 O O . ALA A 1 80 ? -2.105 10.453 -8.054 1.00 94.75 80 ALA A O 1
ATOM 571 N N . LYS A 1 81 ? -3.223 10.016 -9.963 1.00 91.56 81 LYS A N 1
ATOM 572 C CA . LYS A 1 81 ? -2.046 9.717 -10.776 1.00 91.56 81 LYS A CA 1
ATOM 573 C C . LYS A 1 81 ? -1.989 10.685 -11.945 1.00 91.56 81 LYS A C 1
ATOM 575 O O . LYS A 1 81 ? -2.842 10.650 -12.826 1.00 91.56 81 LYS A O 1
ATOM 580 N N . ASN A 1 82 ? -0.942 11.498 -11.987 1.00 88.25 82 ASN A N 1
ATOM 581 C CA . ASN A 1 82 ? -0.621 12.255 -13.183 1.00 88.25 82 ASN A CA 1
ATOM 582 C C . ASN A 1 82 ? 0.074 11.312 -14.174 1.00 88.25 82 ASN A C 1
ATOM 584 O O . ASN A 1 82 ? 1.190 10.850 -13.935 1.00 88.25 82 ASN A O 1
ATOM 588 N N . VAL A 1 83 ? -0.609 10.992 -15.272 1.00 83.75 83 VAL A N 1
ATOM 589 C CA . VAL A 1 83 ? -0.095 10.094 -16.318 1.00 83.75 83 VAL A CA 1
ATOM 590 C C . VAL A 1 83 ? 1.091 10.677 -17.085 1.00 83.75 83 VAL A C 1
ATOM 592 O O . VAL A 1 83 ? 1.917 9.904 -17.555 1.00 83.75 83 VAL A O 1
ATOM 595 N N . VAL A 1 84 ? 1.210 12.006 -17.165 1.00 85.25 84 VAL A N 1
ATOM 596 C CA . VAL A 1 84 ? 2.302 12.685 -17.878 1.00 85.25 84 VAL A CA 1
ATOM 597 C C . VAL A 1 84 ? 3.578 12.677 -17.042 1.00 85.25 84 VAL A C 1
ATOM 599 O O . VAL A 1 84 ? 4.623 12.239 -17.508 1.00 85.25 84 VAL A O 1
ATOM 602 N N . SER A 1 85 ? 3.504 13.123 -15.786 1.00 88.25 85 SER A N 1
ATOM 603 C CA . SER A 1 85 ? 4.683 13.196 -14.911 1.00 88.25 85 SER A CA 1
ATOM 604 C C . SER A 1 85 ? 4.989 11.888 -14.176 1.00 88.25 85 SER A C 1
ATOM 606 O O . SER A 1 85 ? 6.042 11.752 -13.558 1.00 88.25 85 SER A O 1
ATOM 608 N N . GLY A 1 86 ? 4.063 10.924 -14.179 1.00 89.19 86 GLY A N 1
ATOM 609 C CA . GLY A 1 86 ? 4.180 9.679 -13.417 1.00 89.19 86 GLY A CA 1
ATOM 610 C C . GLY A 1 86 ? 4.091 9.865 -11.896 1.00 89.19 86 GLY A C 1
ATOM 611 O O . GLY A 1 86 ? 4.346 8.902 -11.159 1.00 89.19 86 GLY A O 1
ATOM 612 N N . VAL A 1 87 ? 3.743 11.073 -11.432 1.00 93.62 87 VAL A N 1
ATOM 613 C CA . VAL A 1 87 ? 3.563 11.422 -10.016 1.00 93.62 87 VAL A CA 1
ATOM 614 C C . VAL A 1 87 ? 2.244 10.854 -9.512 1.00 93.62 87 VAL A C 1
ATOM 616 O O . VAL A 1 87 ? 1.194 11.030 -10.130 1.00 93.62 87 VAL A O 1
ATOM 619 N N . HIS A 1 88 ? 2.300 10.156 -8.383 1.00 95.69 88 HIS A N 1
ATOM 620 C CA . HIS A 1 88 ? 1.138 9.615 -7.695 1.00 95.69 88 HIS A CA 1
ATOM 621 C C . HIS A 1 88 ? 1.034 10.257 -6.315 1.00 95.69 88 HIS A C 1
ATOM 623 O O . HIS A 1 88 ? 2.012 10.285 -5.567 1.00 95.69 88 HIS A O 1
ATOM 629 N N . LEU A 1 89 ? -0.163 10.714 -5.974 1.00 96.75 89 LEU A N 1
ATOM 630 C CA . LEU A 1 89 ? -0.513 11.259 -4.671 1.00 96.75 89 LEU A CA 1
ATOM 631 C C . LEU A 1 89 ? -1.612 10.401 -4.060 1.00 96.75 89 LEU A C 1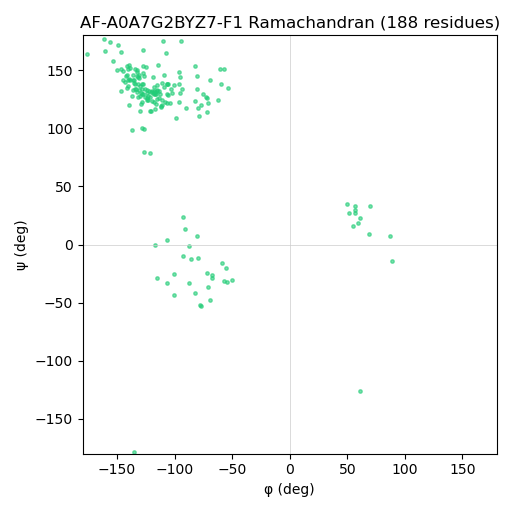
ATOM 633 O O . LEU A 1 89 ? -2.489 9.909 -4.766 1.00 96.75 89 LEU A O 1
ATOM 637 N N . SER A 1 90 ? -1.576 10.231 -2.747 1.00 97.31 90 SER A N 1
ATOM 638 C CA . SER A 1 90 ? -2.615 9.540 -1.994 1.00 97.31 90 SER A CA 1
ATOM 639 C C . SER A 1 90 ? -2.798 10.191 -0.634 1.00 97.31 90 SER A C 1
ATOM 641 O O . SER A 1 90 ? -1.834 10.603 0.005 1.00 97.31 90 SER A O 1
ATOM 643 N N . VAL A 1 91 ? -4.043 10.279 -0.191 1.00 97.44 91 VAL A N 1
ATOM 644 C CA . VAL A 1 91 ? -4.425 10.728 1.142 1.00 97.44 91 VAL A CA 1
ATOM 645 C C . VAL A 1 91 ? -5.459 9.748 1.663 1.00 97.44 91 VAL A C 1
ATOM 647 O O . VAL A 1 91 ? -6.392 9.388 0.954 1.00 97.44 91 VAL A O 1
ATOM 650 N N . LYS A 1 92 ? -5.307 9.305 2.903 1.00 97.31 92 LYS A N 1
ATOM 651 C CA . LYS A 1 92 ? -6.259 8.438 3.589 1.00 97.31 92 LYS A CA 1
ATOM 652 C C . LYS A 1 92 ? -6.467 8.940 5.003 1.00 97.31 92 LYS A C 1
ATOM 654 O O . LYS A 1 92 ? -5.528 9.393 5.649 1.00 97.31 92 LYS A O 1
ATOM 659 N N . THR A 1 93 ? -7.680 8.793 5.506 1.00 97.44 93 THR A N 1
ATOM 660 C CA . THR A 1 93 ? -7.991 8.945 6.920 1.00 97.44 93 THR A CA 1
ATOM 661 C C . THR A 1 93 ? -8.743 7.728 7.442 1.00 97.44 93 THR A C 1
ATOM 663 O O . THR A 1 93 ? -9.503 7.101 6.707 1.00 97.44 93 THR A O 1
ATOM 666 N N . GLN A 1 94 ? -8.531 7.389 8.709 1.00 96.19 94 GLN A N 1
ATOM 667 C CA . GLN A 1 94 ? -9.322 6.415 9.456 1.00 96.19 94 GLN A CA 1
ATOM 668 C C . GLN A 1 94 ? -9.912 7.128 10.670 1.00 96.19 94 GLN A C 1
ATOM 670 O O . GLN A 1 94 ? -9.174 7.603 11.540 1.00 96.19 94 GLN A O 1
ATOM 675 N N . GLN A 1 95 ? -11.243 7.235 10.690 1.00 94.50 95 GLN A N 1
ATOM 676 C CA . GLN A 1 95 ? -12.035 7.895 11.731 1.00 94.50 95 GLN A CA 1
ATOM 677 C C . GLN A 1 95 ? -11.589 9.326 12.088 1.00 94.50 95 GLN A C 1
ATOM 679 O O . GLN A 1 95 ? -11.751 9.735 13.236 1.00 94.50 95 GLN A O 1
ATOM 684 N N . LEU A 1 96 ? -10.966 10.071 11.162 1.00 94.12 96 LEU A N 1
ATOM 685 C CA . LEU A 1 96 ? -10.328 11.374 11.443 1.00 94.12 96 LEU A CA 1
ATOM 686 C C . LEU A 1 96 ? -9.281 11.331 12.574 1.00 94.12 96 LEU A C 1
ATOM 688 O O . LEU A 1 96 ? -8.879 12.366 13.103 1.00 94.12 96 LEU A O 1
ATOM 692 N N . ARG A 1 97 ? -8.824 10.129 12.941 1.00 94.62 97 ARG A N 1
ATOM 693 C CA . ARG A 1 97 ? -7.827 9.886 13.989 1.00 94.62 97 ARG A CA 1
ATOM 694 C C . ARG A 1 97 ? -6.460 9.635 13.395 1.00 94.62 97 ARG A C 1
ATOM 696 O O . ARG A 1 97 ? -5.485 10.178 13.894 1.00 94.62 97 ARG A O 1
ATOM 703 N N . ASN A 1 98 ? -6.397 8.836 12.336 1.00 96.31 98 ASN A N 1
ATOM 704 C CA . ASN A 1 98 ? -5.156 8.541 11.638 1.00 96.31 98 ASN A CA 1
ATOM 705 C C . ASN A 1 98 ? -5.237 9.100 10.230 1.00 96.31 98 ASN A C 1
ATOM 707 O O . ASN A 1 98 ? -6.151 8.748 9.493 1.00 96.31 98 ASN A O 1
ATOM 711 N N . TYR A 1 99 ? -4.274 9.926 9.852 1.00 97.38 99 TYR A N 1
ATOM 712 C CA . TYR A 1 99 ? -4.118 10.461 8.508 1.00 97.38 99 TYR A CA 1
ATOM 713 C C . TYR A 1 99 ? -2.872 9.852 7.890 1.00 97.38 99 TYR A C 1
ATOM 715 O O . TYR A 1 99 ? -1.862 9.678 8.562 1.00 97.38 99 TYR A O 1
ATOM 723 N N . THR A 1 100 ? -2.936 9.493 6.618 1.00 97.44 100 THR A N 1
ATOM 724 C CA . THR A 1 100 ? -1.792 9.027 5.842 1.00 97.44 100 THR A CA 1
ATOM 725 C C . THR A 1 100 ? -1.746 9.814 4.550 1.00 97.44 100 THR A C 1
ATOM 727 O O . THR A 1 100 ? -2.744 9.871 3.841 1.00 97.44 100 THR A O 1
ATOM 730 N N . ILE A 1 101 ? -0.601 10.408 4.245 1.00 97.44 101 ILE A N 1
ATOM 731 C CA . ILE A 1 101 ? -0.337 11.079 2.973 1.00 97.44 101 ILE A CA 1
ATOM 732 C C . ILE A 1 101 ? 0.818 10.335 2.324 1.00 97.44 101 ILE A C 1
ATOM 734 O O . ILE A 1 101 ? 1.827 10.101 2.979 1.00 97.44 101 ILE A O 1
ATOM 738 N N . GLY A 1 102 ? 0.674 9.946 1.065 1.00 97.56 102 GLY A N 1
ATOM 739 C CA . GLY A 1 102 ? 1.700 9.252 0.301 1.00 97.56 102 GLY A CA 1
ATOM 740 C C . GLY A 1 102 ? 1.962 9.945 -1.025 1.00 97.56 102 GLY A C 1
ATOM 741 O O . GLY A 1 102 ? 1.023 10.333 -1.719 1.00 97.56 102 GLY A O 1
ATOM 742 N N . VAL A 1 103 ? 3.233 10.060 -1.392 1.00 97.25 103 VAL A N 1
ATOM 743 C CA . VAL A 1 103 ? 3.688 10.599 -2.675 1.00 97.25 103 VAL A CA 1
ATOM 744 C C . VAL A 1 103 ? 4.651 9.601 -3.300 1.00 97.25 103 VAL A C 1
ATOM 746 O O . VAL A 1 103 ? 5.505 9.046 -2.614 1.00 97.25 103 VAL A O 1
ATOM 749 N N . SER A 1 104 ? 4.546 9.371 -4.605 1.00 97.12 104 SER A N 1
ATOM 750 C CA . SER A 1 104 ? 5.608 8.705 -5.361 1.00 97.12 104 SER A CA 1
ATOM 751 C C . SER A 1 104 ? 5.816 9.381 -6.702 1.00 97.12 104 SER A C 1
ATOM 753 O O . SER A 1 104 ? 4.851 9.785 -7.346 1.00 97.12 104 SER A O 1
ATOM 755 N N . ALA A 1 105 ? 7.064 9.496 -7.132 1.00 96.56 105 ALA A N 1
ATOM 756 C CA . ALA A 1 105 ? 7.418 10.185 -8.361 1.00 96.56 105 ALA A CA 1
ATOM 757 C C . ALA A 1 105 ? 8.676 9.569 -8.982 1.00 96.56 105 ALA A C 1
ATOM 759 O O . ALA A 1 105 ? 9.536 9.068 -8.252 1.00 96.56 105 ALA A O 1
ATOM 760 N N . PRO A 1 106 ? 8.816 9.608 -10.314 1.00 94.75 106 PRO A N 1
ATOM 761 C CA . PRO A 1 106 ? 10.122 9.487 -10.944 1.00 94.75 106 PRO A CA 1
ATOM 762 C C . PRO A 1 106 ? 11.038 10.626 -10.468 1.00 94.75 106 PRO A C 1
ATOM 764 O O . PRO A 1 106 ? 10.608 11.774 -10.377 1.00 94.75 106 PRO A O 1
ATOM 767 N N . ALA A 1 107 ? 12.294 10.310 -10.181 1.00 94.12 107 ALA A N 1
ATOM 768 C CA . ALA A 1 107 ? 13.352 11.254 -9.844 1.00 94.12 107 ALA A CA 1
ATOM 769 C C . ALA A 1 107 ? 14.492 11.077 -10.859 1.00 94.12 107 ALA A C 1
ATOM 771 O O . ALA A 1 107 ? 15.459 10.375 -10.566 1.00 94.12 107 ALA A O 1
ATOM 772 N N . PRO A 1 108 ? 14.368 11.633 -12.080 1.00 90.94 108 PRO A N 1
ATOM 773 C CA . PRO A 1 108 ? 15.380 11.476 -13.116 1.00 90.94 108 PRO A CA 1
ATOM 774 C C . PRO A 1 108 ? 16.704 12.099 -12.669 1.00 90.94 108 PRO A C 1
ATOM 776 O O . PRO A 1 108 ? 16.761 13.276 -12.323 1.00 90.94 108 PRO A O 1
ATOM 779 N N . VAL A 1 109 ? 17.765 11.296 -12.689 1.00 89.56 109 VAL A N 1
ATOM 780 C CA . VAL A 1 109 ? 19.137 11.733 -12.386 1.00 89.56 109 VAL A CA 1
ATOM 781 C C . VAL A 1 109 ? 19.961 11.810 -13.676 1.00 89.56 109 VAL A C 1
ATOM 783 O O . VAL A 1 109 ? 20.816 12.679 -13.808 1.00 89.56 109 VAL A O 1
ATOM 786 N N . SER A 1 110 ? 19.693 10.933 -14.652 1.00 88.31 110 SER A N 1
ATOM 787 C CA . SER A 1 110 ? 20.259 10.998 -16.006 1.00 88.31 110 SER A CA 1
ATOM 788 C C . SER A 1 110 ? 19.288 10.421 -17.044 1.00 88.31 110 SER A C 1
ATOM 790 O O . SER A 1 110 ? 18.276 9.819 -16.683 1.00 88.31 110 SER A O 1
ATOM 792 N N . ALA A 1 111 ? 19.598 10.569 -18.339 1.00 83.00 111 ALA A N 1
ATOM 793 C CA . ALA A 1 111 ? 18.753 10.077 -19.438 1.00 83.00 111 ALA A CA 1
ATOM 794 C C . ALA A 1 111 ? 18.426 8.573 -19.341 1.00 83.00 111 ALA A C 1
ATOM 796 O O . ALA A 1 111 ? 17.330 8.156 -19.701 1.00 83.00 111 ALA A O 1
ATOM 797 N N . ASN A 1 112 ? 19.351 7.777 -18.793 1.00 83.06 112 ASN A N 1
ATOM 798 C CA . ASN A 1 112 ? 19.208 6.325 -18.648 1.00 83.06 112 ASN A CA 1
ATOM 799 C C . ASN A 1 112 ? 18.936 5.894 -17.198 1.00 83.06 112 ASN A C 1
ATOM 801 O O . ASN A 1 112 ? 18.891 4.701 -16.906 1.00 83.06 112 ASN A O 1
ATOM 805 N N . PHE A 1 113 ? 18.787 6.846 -16.272 1.00 86.62 113 PHE A N 1
ATOM 806 C CA . PHE A 1 113 ? 18.637 6.560 -14.851 1.00 86.62 113 PHE A CA 1
ATOM 807 C C . PHE A 1 113 ? 17.550 7.433 -14.224 1.00 86.62 113 PHE A C 1
ATOM 809 O O . PHE A 1 113 ? 17.769 8.590 -13.856 1.00 86.62 113 PHE A O 1
ATOM 816 N N . SER A 1 114 ? 16.363 6.842 -14.085 1.0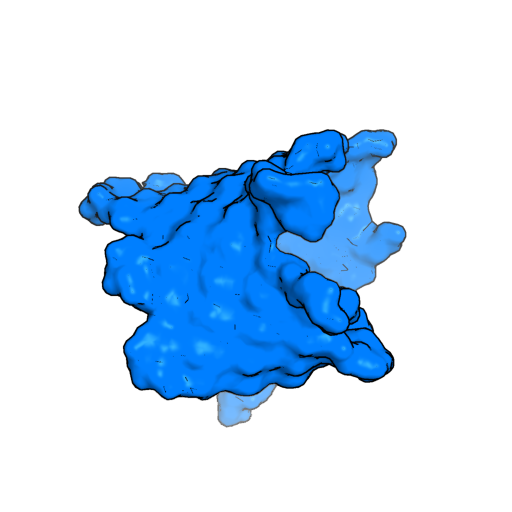0 90.31 114 SER A N 1
ATOM 817 C CA . SER A 1 114 ? 15.198 7.473 -13.468 1.00 90.31 114 SER A CA 1
ATOM 818 C C . SER A 1 114 ? 14.641 6.592 -12.348 1.00 90.31 114 SER A C 1
ATOM 820 O O . SER A 1 114 ? 13.696 5.827 -12.566 1.00 90.31 114 SER A O 1
ATOM 822 N N . PRO A 1 115 ? 15.254 6.619 -11.150 1.00 93.94 115 PRO A N 1
ATOM 823 C CA . PRO A 1 115 ? 14.702 5.938 -9.989 1.00 93.94 115 PRO A CA 1
ATOM 824 C C . PRO A 1 115 ? 13.315 6.486 -9.642 1.00 93.94 115 PRO A C 1
ATOM 826 O O . PRO A 1 115 ? 13.016 7.660 -9.851 1.00 93.94 115 PRO A O 1
ATOM 829 N N . ARG A 1 116 ? 12.462 5.649 -9.056 1.00 95.12 116 ARG A N 1
ATOM 830 C CA . ARG A 1 116 ? 11.199 6.085 -8.456 1.00 95.12 116 ARG A CA 1
ATOM 831 C C . ARG A 1 116 ? 11.404 6.278 -6.963 1.00 95.12 116 ARG A C 1
ATOM 833 O O . ARG A 1 116 ? 11.771 5.343 -6.260 1.00 95.12 116 ARG A O 1
ATOM 840 N N . VAL A 1 117 ? 11.126 7.476 -6.475 1.00 97.19 117 VAL A N 1
ATOM 841 C CA . VAL A 1 117 ? 11.084 7.785 -5.044 1.00 97.19 117 VAL A CA 1
ATOM 842 C C . VAL A 1 117 ? 9.652 7.684 -4.546 1.00 97.19 117 VAL A C 1
ATOM 844 O O . VAL A 1 117 ? 8.707 8.026 -5.260 1.00 97.19 117 VAL A O 1
ATOM 847 N N . ALA A 1 118 ? 9.481 7.204 -3.323 1.00 97.12 118 ALA A N 1
ATOM 848 C CA . ALA A 1 118 ? 8.195 7.175 -2.650 1.00 97.12 118 ALA A CA 1
ATOM 849 C C . ALA A 1 118 ? 8.368 7.537 -1.180 1.00 97.12 118 ALA A C 1
ATOM 851 O O . ALA A 1 118 ? 9.333 7.130 -0.540 1.00 97.12 118 ALA A O 1
ATOM 852 N N . CYS A 1 119 ? 7.418 8.280 -0.636 1.00 97.31 119 CYS A N 1
ATOM 853 C CA . CYS A 1 119 ? 7.344 8.554 0.786 1.00 97.31 119 CYS A CA 1
ATOM 854 C C . CYS A 1 119 ? 5.896 8.514 1.252 1.00 97.31 119 CYS A C 1
ATOM 856 O O . CYS A 1 119 ? 4.972 8.817 0.496 1.00 97.31 119 CYS A O 1
ATOM 858 N N . TYR A 1 120 ? 5.698 8.150 2.512 1.00 95.69 120 TYR A N 1
ATOM 859 C CA . TYR A 1 120 ? 4.442 8.384 3.194 1.00 95.69 120 TYR A CA 1
ATOM 860 C C . TYR A 1 120 ? 4.677 8.985 4.574 1.00 95.69 120 TYR A C 1
ATOM 862 O O . TYR A 1 120 ? 5.658 8.687 5.255 1.00 95.69 120 TYR A O 1
ATOM 870 N N . LEU A 1 121 ? 3.725 9.802 5.000 1.00 97.06 121 LEU A N 1
ATOM 871 C CA . LEU A 1 121 ? 3.629 10.383 6.328 1.00 97.06 121 LEU A CA 1
ATOM 872 C C . LEU A 1 121 ? 2.343 9.889 6.974 1.00 97.06 121 LEU A C 1
ATOM 874 O O . LEU A 1 121 ? 1.294 9.869 6.333 1.00 97.06 121 LEU A O 1
ATOM 878 N N . LYS A 1 122 ? 2.425 9.498 8.241 1.00 96.75 122 LYS A N 1
ATOM 879 C CA . LYS A 1 122 ? 1.290 9.113 9.074 1.00 96.75 122 LYS A CA 1
ATOM 880 C C . LYS A 1 122 ? 1.186 10.082 10.239 1.00 96.75 122 LYS A C 1
ATOM 882 O O . LYS A 1 122 ? 2.176 10.329 10.918 1.00 96.75 122 LYS A O 1
ATOM 887 N N . TYR A 1 123 ? -0.007 10.601 10.484 1.00 97.31 123 TYR A N 1
ATOM 888 C CA . TYR A 1 123 ? -0.293 11.462 11.623 1.00 97.31 123 TYR A CA 1
ATOM 889 C C . TYR A 1 123 ? -1.435 10.884 12.450 1.00 97.31 123 TYR A C 1
ATOM 891 O O . TYR A 1 123 ? -2.522 10.645 11.923 1.00 97.31 123 TYR A O 1
ATOM 899 N N . ASN A 1 124 ? -1.193 10.677 13.741 1.00 96.81 124 ASN A N 1
ATOM 900 C CA . ASN A 1 124 ? -2.213 10.297 14.707 1.00 96.81 124 ASN A CA 1
ATOM 901 C C . ASN A 1 124 ? -2.662 11.547 15.473 1.00 96.81 124 ASN A C 1
ATOM 903 O O . ASN A 1 124 ? -1.929 12.063 16.313 1.00 96.81 124 ASN A O 1
ATOM 907 N N . ALA A 1 125 ? -3.878 12.021 15.208 1.00 94.50 125 ALA A N 1
ATOM 908 C CA . ALA A 1 125 ? -4.439 13.225 15.816 1.00 94.50 125 ALA A CA 1
ATOM 909 C C . ALA A 1 125 ? -4.705 13.079 17.322 1.00 94.50 125 ALA A C 1
ATOM 911 O O . ALA A 1 125 ? -4.625 14.065 18.052 1.00 94.50 125 ALA A O 1
ATOM 912 N N . LYS A 1 126 ? -4.991 11.860 17.803 1.00 93.75 126 LYS A N 1
ATOM 913 C CA . LYS A 1 126 ? -5.242 11.600 19.229 1.00 93.75 126 LYS A CA 1
ATOM 914 C C . LYS A 1 126 ? -3.961 11.755 20.048 1.00 93.75 126 LYS A C 1
ATOM 916 O O . LYS A 1 126 ? -3.970 12.426 21.073 1.00 93.75 126 LYS A O 1
ATOM 921 N N . ASN A 1 127 ? -2.875 11.148 19.577 1.00 95.19 127 ASN A N 1
ATOM 922 C CA . ASN A 1 127 ? -1.593 11.142 20.283 1.00 95.19 127 ASN A CA 1
ATOM 923 C C . ASN A 1 127 ? -0.673 12.299 19.858 1.00 95.19 127 ASN A C 1
ATOM 925 O O . ASN A 1 127 ? 0.359 12.521 20.480 1.00 95.19 127 ASN A O 1
ATOM 929 N N . LYS A 1 128 ? -1.034 13.028 18.794 1.00 94.75 128 LYS A N 1
ATOM 930 C CA . LYS A 1 128 ? -0.198 14.036 18.119 1.00 94.75 128 LYS A CA 1
ATOM 931 C C . LYS A 1 128 ? 1.146 13.477 17.634 1.00 94.75 128 LYS A C 1
ATOM 933 O O . LYS A 1 128 ? 2.148 14.184 17.593 1.00 94.75 128 LYS A O 1
ATOM 938 N N . GLU A 1 129 ? 1.159 12.211 17.234 1.00 95.50 129 GLU A N 1
ATOM 939 C CA . GLU A 1 129 ? 2.364 11.517 16.782 1.00 95.50 129 GLU A CA 1
ATOM 940 C C . GLU A 1 129 ? 2.474 11.545 15.259 1.00 95.50 129 GLU A C 1
ATOM 942 O O . GLU A 1 129 ? 1.494 11.331 14.544 1.00 95.50 129 GLU A O 1
ATOM 947 N N . ILE A 1 130 ? 3.691 11.783 14.769 1.00 94.88 130 ILE A N 1
ATOM 948 C CA . ILE A 1 130 ? 4.035 11.708 13.347 1.00 94.88 130 ILE A CA 1
ATOM 949 C C . ILE A 1 130 ? 4.978 10.529 13.141 1.00 94.88 130 ILE A C 1
ATOM 951 O O . ILE A 1 130 ? 6.016 10.442 13.804 1.00 94.88 130 ILE A O 1
ATOM 955 N N . ASP A 1 131 ? 4.654 9.681 12.178 1.00 95.44 131 ASP A N 1
ATOM 956 C CA . ASP A 1 131 ? 5.500 8.603 11.680 1.00 95.44 131 ASP A CA 1
ATOM 957 C C . ASP A 1 131 ? 5.630 8.698 10.153 1.00 95.44 131 ASP A C 1
ATOM 959 O O . ASP A 1 131 ? 4.911 9.458 9.500 1.00 95.44 131 ASP A O 1
ATOM 963 N N . GLY A 1 132 ? 6.556 7.953 9.560 1.00 95.44 132 GLY A N 1
ATOM 964 C CA . GLY A 1 132 ? 6.744 7.984 8.116 1.00 95.44 132 GLY A CA 1
ATOM 965 C C . GLY A 1 132 ? 7.778 6.995 7.612 1.00 95.44 132 GLY A C 1
ATOM 966 O O . GLY A 1 132 ? 8.597 6.473 8.368 1.00 95.44 132 GLY A O 1
ATOM 967 N N . GLU A 1 133 ? 7.732 6.754 6.309 1.00 96.75 133 GLU A N 1
ATOM 968 C CA . GLU A 1 133 ? 8.697 5.929 5.588 1.00 96.75 133 GLU A CA 1
ATOM 969 C C . GLU A 1 133 ? 8.999 6.580 4.246 1.00 96.75 133 GLU A C 1
ATOM 971 O O . GLU A 1 133 ? 8.116 7.142 3.595 1.00 96.75 133 GLU A O 1
ATOM 976 N N . GLY A 1 134 ? 10.258 6.502 3.841 1.00 97.50 134 GLY A N 1
ATOM 977 C CA . GLY A 1 134 ? 10.720 6.884 2.519 1.00 97.50 134 GLY A CA 1
ATOM 978 C C . GLY A 1 134 ? 11.453 5.723 1.871 1.00 97.50 134 GLY A C 1
ATOM 979 O O . GLY A 1 134 ? 12.037 4.878 2.550 1.00 97.50 134 GLY A O 1
ATOM 980 N N . GLY A 1 135 ? 11.445 5.681 0.549 1.00 97.25 135 GLY A N 1
ATOM 981 C CA . GLY A 1 135 ? 12.144 4.657 -0.195 1.00 97.25 135 GLY A CA 1
ATOM 982 C C . GLY A 1 135 ? 12.404 5.034 -1.640 1.00 97.25 135 GLY A C 1
ATOM 983 O O . GLY A 1 135 ? 11.845 5.987 -2.184 1.00 97.25 135 GLY A O 1
ATOM 984 N N . VAL A 1 136 ? 13.281 4.250 -2.251 1.00 97.19 136 VAL A N 1
ATOM 985 C CA . VAL A 1 136 ? 13.691 4.373 -3.643 1.00 97.19 136 VAL A CA 1
ATOM 986 C C . VAL A 1 136 ? 13.576 3.005 -4.297 1.00 97.19 136 VAL A C 1
ATOM 988 O O . VAL A 1 136 ? 13.980 1.995 -3.722 1.00 97.19 136 VAL A O 1
ATOM 991 N N . GLN A 1 137 ? 13.034 2.982 -5.505 1.00 96.25 137 GLN A N 1
ATOM 992 C CA . GLN A 1 137 ? 13.022 1.842 -6.403 1.00 96.25 137 GLN A CA 1
ATOM 993 C C . GLN A 1 137 ? 13.849 2.186 -7.634 1.00 96.25 137 GLN A C 1
ATOM 995 O O . GLN A 1 137 ? 13.682 3.245 -8.239 1.00 96.25 137 GLN A O 1
ATOM 1000 N N . VAL A 1 138 ? 14.735 1.277 -8.007 1.00 94.38 138 VAL A N 1
ATOM 1001 C CA . VAL A 1 138 ? 15.698 1.470 -9.081 1.00 94.38 138 VAL A CA 1
ATOM 1002 C C . VAL A 1 138 ? 15.677 0.238 -9.973 1.00 94.38 138 VAL A C 1
ATOM 1004 O O . VAL A 1 138 ? 15.749 -0.879 -9.467 1.00 94.38 138 VAL A O 1
ATOM 1007 N N . ALA A 1 139 ? 15.584 0.420 -11.288 1.00 91.06 139 ALA A N 1
ATOM 1008 C CA . ALA A 1 139 ? 15.771 -0.685 -12.223 1.00 91.06 139 ALA A CA 1
ATOM 1009 C C . ALA A 1 139 ? 17.243 -1.129 -12.219 1.00 91.06 139 ALA A C 1
ATOM 1011 O O . ALA A 1 139 ? 18.152 -0.301 -12.136 1.00 91.06 139 ALA A O 1
ATOM 1012 N N . CYS A 1 140 ? 17.489 -2.434 -12.304 1.00 83.38 140 CYS A N 1
ATOM 1013 C CA . CYS A 1 140 ? 18.832 -2.970 -12.456 1.00 83.38 140 CYS A CA 1
ATOM 1014 C C . CYS A 1 140 ? 19.338 -2.656 -13.874 1.00 83.38 140 CYS A C 1
ATOM 1016 O O . CYS A 1 140 ? 18.713 -3.095 -14.839 1.00 83.38 140 CYS A O 1
ATOM 1018 N N . PRO A 1 141 ? 20.467 -1.941 -14.031 1.00 74.56 141 PRO A N 1
ATOM 1019 C CA . PRO A 1 141 ? 20.979 -1.603 -15.358 1.00 74.56 141 PRO A CA 1
ATOM 1020 C C . PRO A 1 141 ? 21.569 -2.816 -16.093 1.00 74.56 141 PRO A C 1
ATOM 1022 O O . PRO A 1 141 ? 21.630 -2.813 -17.316 1.00 74.56 141 PRO A O 1
ATOM 1025 N N . LEU A 1 142 ? 22.009 -3.844 -15.357 1.00 79.44 142 LEU A N 1
ATOM 1026 C CA . LEU A 1 142 ? 22.684 -5.017 -15.922 1.00 79.44 142 LEU A CA 1
ATOM 1027 C C . LEU A 1 142 ? 21.714 -6.117 -16.363 1.00 79.44 142 LEU A C 1
ATOM 1029 O O . LEU A 1 142 ? 22.000 -6.832 -17.316 1.00 79.44 142 LEU A O 1
ATOM 1033 N N . ILE A 1 143 ? 20.589 -6.275 -15.661 1.00 85.75 143 ILE A N 1
ATOM 1034 C CA . ILE A 1 143 ? 19.607 -7.328 -15.938 1.00 85.75 143 ILE A CA 1
ATOM 1035 C C . ILE A 1 143 ? 18.236 -6.667 -16.101 1.00 85.75 143 ILE A C 1
ATOM 1037 O O . ILE A 1 143 ? 17.594 -6.342 -15.095 1.00 85.75 143 ILE A O 1
ATOM 1041 N N . PRO A 1 144 ? 17.788 -6.440 -17.350 1.00 85.44 144 PRO A N 1
ATOM 1042 C CA . PRO A 1 144 ? 16.501 -5.819 -17.627 1.00 85.44 144 PRO A CA 1
ATOM 1043 C C . PRO A 1 144 ? 15.347 -6.535 -16.921 1.00 85.44 144 PRO A C 1
ATOM 1045 O O . PRO A 1 144 ? 15.250 -7.759 -16.935 1.00 85.44 144 PRO A O 1
ATOM 1048 N N . GLY A 1 145 ? 14.456 -5.756 -16.310 1.00 87.12 145 GLY A N 1
ATOM 1049 C CA . GLY A 1 145 ? 13.312 -6.266 -15.550 1.00 87.12 145 GLY A CA 1
ATOM 1050 C C . GLY A 1 145 ? 13.599 -6.544 -14.073 1.00 87.12 145 GLY A C 1
ATOM 1051 O O . GLY A 1 145 ? 12.647 -6.652 -13.303 1.00 87.12 145 GLY A O 1
ATOM 1052 N N . ASN A 1 146 ? 14.868 -6.594 -13.657 1.00 93.25 146 ASN A N 1
ATOM 1053 C CA . ASN A 1 146 ? 15.214 -6.700 -12.242 1.00 93.25 146 ASN A CA 1
ATOM 1054 C C . ASN A 1 146 ? 15.181 -5.322 -11.577 1.00 93.25 146 ASN A C 1
ATOM 1056 O O . ASN A 1 146 ? 15.404 -4.293 -12.216 1.00 93.25 146 ASN A O 1
ATOM 1060 N N . GLU A 1 147 ? 14.939 -5.297 -10.271 1.00 94.56 147 GLU A N 1
ATOM 1061 C CA . GLU A 1 147 ? 14.772 -4.063 -9.507 1.00 94.56 147 GLU A CA 1
ATOM 1062 C C . GLU A 1 147 ? 15.474 -4.136 -8.151 1.00 94.56 147 GLU A C 1
ATOM 1064 O O . GLU A 1 147 ? 15.587 -5.195 -7.536 1.00 94.56 147 GLU A O 1
ATOM 1069 N N . LEU A 1 148 ? 15.887 -2.980 -7.644 1.00 95.25 148 LEU A N 1
ATOM 1070 C CA . LEU A 1 148 ? 16.343 -2.786 -6.277 1.00 95.25 148 LEU A CA 1
ATOM 1071 C C . LEU A 1 148 ? 15.402 -1.811 -5.573 1.00 95.25 148 LEU A C 1
ATOM 1073 O O . LEU A 1 148 ? 15.134 -0.722 -6.075 1.00 95.25 148 LEU A O 1
ATOM 1077 N N . LYS A 1 149 ? 14.920 -2.188 -4.392 1.00 95.81 149 LYS A N 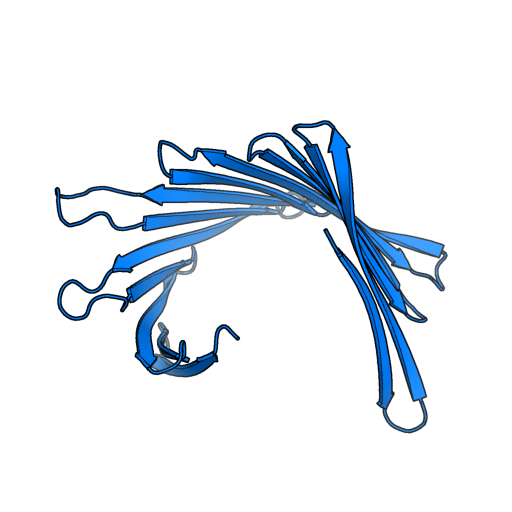1
ATOM 1078 C CA . LYS A 1 149 ? 14.088 -1.361 -3.519 1.00 95.81 149 LYS A CA 1
ATOM 1079 C C . LYS A 1 149 ? 14.804 -1.147 -2.202 1.00 95.81 149 LYS A C 1
ATOM 1081 O O . LYS A 1 149 ? 15.257 -2.098 -1.570 1.00 95.81 149 LYS A O 1
ATOM 1086 N N . ILE A 1 150 ? 14.880 0.100 -1.775 1.00 96.81 150 ILE A N 1
ATOM 1087 C CA . ILE A 1 150 ? 15.411 0.489 -0.474 1.00 96.81 150 ILE A CA 1
ATOM 1088 C C . ILE A 1 150 ? 14.325 1.292 0.217 1.00 96.81 150 ILE A C 1
ATOM 1090 O O . ILE A 1 150 ? 13.749 2.190 -0.388 1.00 96.81 150 ILE A O 1
ATOM 1094 N N . ARG A 1 151 ? 14.045 0.981 1.478 1.00 96.50 151 ARG A N 1
ATOM 1095 C CA . ARG A 1 151 ? 13.123 1.757 2.312 1.00 96.50 151 ARG A CA 1
ATOM 1096 C C . ARG A 1 151 ? 13.707 1.991 3.693 1.00 96.50 151 ARG A C 1
ATOM 1098 O O . ARG A 1 151 ? 14.477 1.161 4.177 1.00 96.50 151 ARG A O 1
ATOM 1105 N N . CYS A 1 152 ? 13.316 3.091 4.315 1.00 97.19 152 CYS A N 1
ATOM 1106 C CA . CYS A 1 152 ? 13.725 3.489 5.653 1.00 97.19 152 CYS A CA 1
ATOM 1107 C C . CYS A 1 152 ? 12.577 4.233 6.342 1.00 97.19 152 CYS A C 1
ATOM 1109 O O . CYS A 1 152 ? 11.983 5.137 5.749 1.00 97.19 152 CYS A O 1
ATOM 1111 N N . ASN A 1 153 ? 12.266 3.856 7.580 1.00 95.31 153 ASN A N 1
ATOM 1112 C CA . ASN A 1 153 ? 11.267 4.541 8.398 1.00 95.31 153 ASN A CA 1
ATOM 1113 C C . ASN A 1 153 ? 11.895 5.607 9.317 1.00 95.31 153 ASN A C 1
ATOM 1115 O O . ASN A 1 153 ? 13.118 5.747 9.419 1.00 95.31 153 ASN A O 1
ATOM 1119 N N . LYS A 1 154 ? 11.047 6.358 10.029 1.00 92.69 154 LYS A N 1
ATOM 1120 C CA . LYS A 1 154 ? 11.467 7.388 10.994 1.00 92.69 154 LYS A CA 1
ATOM 1121 C C . LYS A 1 154 ? 12.377 6.839 12.105 1.00 92.69 154 LYS A C 1
ATOM 1123 O O . LYS A 1 154 ? 13.261 7.547 12.583 1.00 92.69 154 LYS A O 1
ATOM 1128 N N . GLN A 1 155 ? 12.195 5.579 12.498 1.00 93.38 155 GLN A N 1
ATOM 1129 C CA . GLN A 1 155 ? 12.979 4.874 13.523 1.00 93.38 155 GLN A CA 1
ATOM 1130 C C . GLN A 1 155 ? 14.321 4.341 12.983 1.00 93.38 155 GLN A C 1
ATOM 1132 O O . GLN A 1 155 ? 15.064 3.653 13.691 1.00 93.38 155 GLN A O 1
ATOM 1137 N N . LYS A 1 156 ? 14.670 4.698 11.739 1.00 93.25 156 LYS A N 1
ATOM 1138 C CA . LYS A 1 156 ? 15.869 4.245 11.025 1.00 93.25 156 LYS A CA 1
ATOM 1139 C C . LYS A 1 156 ? 15.903 2.732 10.820 1.00 93.25 156 LYS A C 1
ATOM 1141 O O . LYS A 1 156 ? 16.986 2.165 10.672 1.00 93.25 156 LYS A O 1
ATOM 1146 N N . ASP A 1 157 ? 14.756 2.064 10.839 1.00 95.56 157 ASP A N 1
ATOM 1147 C CA . ASP A 1 157 ? 14.652 0.685 10.390 1.00 95.56 157 ASP A CA 1
ATOM 1148 C C . ASP A 1 157 ? 14.580 0.688 8.873 1.00 95.56 157 ASP A C 1
ATOM 1150 O O . ASP A 1 157 ? 13.671 1.252 8.258 1.00 95.56 157 ASP A O 1
ATOM 1154 N N . TRP A 1 158 ? 15.585 0.067 8.273 1.00 96.62 158 TRP A N 1
ATOM 1155 C CA . TRP A 1 158 ? 15.734 0.000 6.836 1.00 96.62 158 TRP A CA 1
ATOM 1156 C C . TRP A 1 158 ? 15.603 -1.434 6.342 1.00 96.62 158 TRP A C 1
ATOM 1158 O O . TRP A 1 158 ? 15.847 -2.405 7.067 1.00 96.62 158 TRP A O 1
ATOM 1168 N N . ARG A 1 159 ? 15.206 -1.557 5.077 1.00 96.94 159 ARG A N 1
ATOM 1169 C CA . ARG A 1 159 ? 15.184 -2.822 4.346 1.00 96.94 159 ARG A CA 1
ATOM 1170 C C . ARG A 1 159 ? 15.626 -2.585 2.915 1.00 96.94 159 ARG A C 1
ATOM 1172 O O . ARG A 1 159 ? 15.144 -1.661 2.262 1.00 96.94 159 ARG A O 1
ATOM 1179 N N . ILE A 1 160 ? 16.505 -3.456 2.442 1.00 96.94 160 ILE A N 1
ATOM 1180 C CA . ILE A 1 160 ? 16.917 -3.534 1.044 1.00 96.94 160 ILE A CA 1
ATOM 1181 C C . ILE A 1 160 ? 16.273 -4.786 0.457 1.00 96.94 160 ILE A C 1
ATOM 1183 O O . ILE A 1 160 ? 16.174 -5.816 1.124 1.00 96.94 160 ILE A O 1
ATOM 1187 N N . THR A 1 161 ? 15.762 -4.697 -0.763 1.00 96.62 161 THR A N 1
ATOM 1188 C CA . THR A 1 161 ? 15.121 -5.807 -1.467 1.00 96.62 161 THR A CA 1
ATOM 1189 C C . THR A 1 161 ? 15.534 -5.793 -2.926 1.00 96.62 161 THR A C 1
ATOM 1191 O O . THR A 1 161 ? 15.276 -4.823 -3.630 1.00 96.62 161 THR A O 1
ATOM 1194 N N . TYR A 1 162 ? 16.162 -6.868 -3.377 1.00 95.81 162 TYR A N 1
ATOM 1195 C CA . TYR A 1 162 ? 16.408 -7.134 -4.785 1.00 95.81 162 TYR A CA 1
ATOM 1196 C C . TYR A 1 162 ? 15.279 -7.999 -5.333 1.00 95.81 162 TYR A C 1
ATOM 1198 O O . TYR A 1 162 ? 14.897 -8.974 -4.693 1.00 95.81 162 TYR A O 1
ATOM 1206 N N . ILE A 1 163 ? 14.742 -7.646 -6.493 1.00 95.56 163 ILE A N 1
ATOM 1207 C CA . ILE A 1 163 ? 13.667 -8.374 -7.164 1.00 95.56 163 ILE A CA 1
ATOM 1208 C C . ILE A 1 163 ? 14.193 -8.810 -8.525 1.00 95.56 163 ILE A C 1
ATOM 1210 O O . ILE A 1 163 ? 14.485 -7.974 -9.377 1.00 95.56 163 ILE A O 1
ATOM 1214 N N . ALA A 1 164 ? 14.318 -10.118 -8.717 1.00 95.12 164 ALA A N 1
ATOM 1215 C CA . ALA A 1 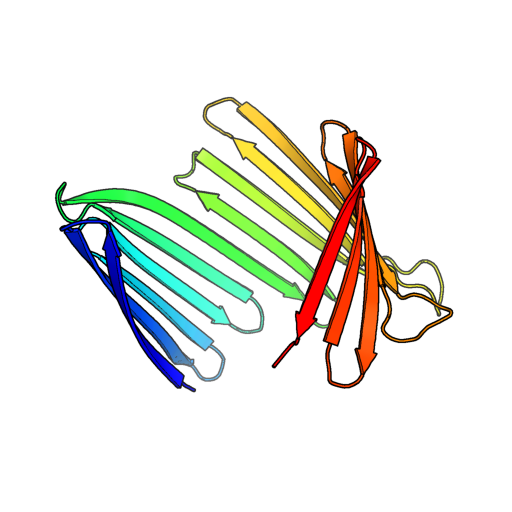164 ? 14.684 -10.728 -9.981 1.00 95.12 164 ALA A CA 1
ATOM 1216 C C . ALA A 1 164 ? 13.430 -11.156 -10.744 1.00 95.12 164 ALA A C 1
ATOM 1218 O O . ALA A 1 164 ? 12.580 -11.859 -10.189 1.00 95.12 164 ALA A O 1
ATOM 1219 N N . LYS A 1 165 ? 13.342 -10.774 -12.020 1.00 93.12 165 LYS A N 1
ATOM 1220 C CA . LYS A 1 165 ? 12.362 -11.323 -12.952 1.00 93.12 165 LYS A CA 1
ATOM 1221 C C . LYS A 1 165 ? 12.881 -12.653 -13.492 1.00 93.12 165 LYS A C 1
ATOM 1223 O O . LYS A 1 165 ? 13.979 -12.728 -14.039 1.00 93.12 165 LYS A O 1
ATOM 1228 N N . LEU A 1 166 ? 12.088 -13.700 -13.313 1.00 91.50 166 LEU A N 1
ATOM 1229 C CA . LEU A 1 166 ? 12.368 -15.060 -13.755 1.00 91.50 166 LEU A CA 1
ATOM 1230 C C . LEU A 1 166 ? 11.464 -15.430 -14.950 1.00 91.50 166 LEU A C 1
ATOM 1232 O O . LEU A 1 166 ? 10.472 -14.743 -15.212 1.00 91.50 166 LEU A O 1
ATOM 1236 N N . PRO A 1 167 ? 11.785 -16.506 -15.694 1.00 89.75 167 PRO A N 1
ATOM 1237 C CA . PRO A 1 167 ? 10.917 -17.018 -16.753 1.00 89.75 167 PRO A CA 1
ATOM 1238 C C . PRO A 1 167 ? 9.511 -17.381 -16.249 1.00 89.75 167 PRO A C 1
ATOM 1240 O O . PRO A 1 167 ? 9.344 -17.778 -15.098 1.00 89.75 167 PRO A O 1
ATOM 1243 N N . GLY A 1 168 ? 8.505 -17.278 -17.124 1.00 88.38 168 GLY A N 1
ATOM 1244 C CA . GLY A 1 168 ? 7.114 -17.623 -16.794 1.00 88.38 168 GLY A CA 1
ATOM 1245 C C . GLY A 1 168 ? 6.447 -16.657 -15.810 1.00 88.38 168 GLY A C 1
ATOM 1246 O O . GLY A 1 168 ? 5.663 -17.093 -14.974 1.00 88.38 168 GLY A O 1
ATOM 1247 N N . ASP A 1 169 ? 6.812 -15.372 -15.871 1.00 86.69 169 ASP A N 1
ATOM 1248 C CA . ASP A 1 169 ? 6.280 -14.294 -15.022 1.00 86.69 169 ASP A CA 1
ATOM 1249 C C . ASP A 1 169 ? 6.427 -14.536 -13.509 1.00 86.69 169 ASP A C 1
ATOM 1251 O O . ASP A 1 169 ? 5.687 -14.009 -12.673 1.00 86.69 169 ASP A O 1
ATOM 1255 N N . TRP A 1 170 ? 7.440 -15.322 -13.148 1.00 93.25 170 TRP A N 1
ATOM 1256 C CA . TRP A 1 170 ? 7.872 -15.485 -11.772 1.00 93.25 170 TRP A CA 1
ATOM 1257 C C . TRP A 1 170 ? 8.755 -14.316 -11.338 1.00 93.25 170 TRP A C 1
ATOM 1259 O O . TRP A 1 170 ? 9.566 -13.785 -12.097 1.00 93.25 170 TRP A O 1
ATOM 1269 N N . LEU A 1 171 ? 8.632 -13.942 -10.071 1.00 94.06 171 LEU A N 1
ATOM 1270 C CA . LEU A 1 171 ? 9.458 -12.951 -9.400 1.00 94.06 171 LEU A CA 1
ATOM 1271 C C . LEU A 1 171 ? 10.087 -13.593 -8.167 1.00 94.06 171 LEU A C 1
ATOM 1273 O O . LEU A 1 171 ? 9.384 -14.193 -7.352 1.00 94.06 171 LEU A O 1
ATOM 1277 N N . CYS A 1 172 ? 11.399 -13.432 -8.012 1.00 95.38 172 CYS A N 1
ATOM 1278 C CA . CYS A 1 172 ? 12.119 -13.803 -6.798 1.00 95.38 172 CYS A CA 1
ATOM 1279 C C . CYS A 1 172 ? 12.615 -12.538 -6.101 1.00 95.38 172 CYS A C 1
ATOM 1281 O O . CYS A 1 172 ? 13.407 -11.783 -6.662 1.00 95.38 172 CYS A O 1
ATOM 1283 N N . ALA A 1 173 ? 12.149 -12.300 -4.880 1.00 96.06 173 ALA A N 1
ATOM 1284 C CA . ALA A 1 173 ? 12.571 -11.180 -4.059 1.00 96.06 173 ALA A CA 1
ATOM 1285 C C . ALA A 1 173 ? 13.476 -11.661 -2.921 1.00 96.06 173 ALA A C 1
ATOM 1287 O O . ALA A 1 173 ? 13.062 -12.461 -2.082 1.00 96.06 173 ALA A O 1
ATOM 1288 N N . LEU A 1 174 ? 14.695 -11.127 -2.869 1.00 96.75 174 LEU A N 1
ATOM 1289 C CA . LEU A 1 174 ? 15.651 -11.314 -1.782 1.00 96.75 174 LEU A CA 1
ATOM 1290 C C . LEU A 1 174 ? 15.720 -10.030 -0.968 1.00 96.75 174 LEU A C 1
ATOM 1292 O O . LEU A 1 174 ? 15.913 -8.953 -1.527 1.00 96.75 174 LEU A O 1
ATOM 1296 N N . SER A 1 175 ? 15.582 -10.123 0.350 1.00 97.00 175 SER A N 1
ATOM 1297 C CA . SER A 1 175 ? 15.596 -8.953 1.228 1.00 97.00 175 SER A CA 1
ATOM 1298 C C . SER A 1 175 ? 16.495 -9.135 2.438 1.00 97.00 175 SER A C 1
ATOM 1300 O O . SER A 1 175 ? 16.668 -10.248 2.929 1.00 97.00 175 SER A O 1
ATOM 1302 N N . VAL A 1 176 ? 17.042 -8.019 2.920 1.00 97.81 176 VAL A N 1
ATOM 1303 C CA . VAL A 1 176 ? 17.780 -7.920 4.181 1.00 97.81 176 VAL A CA 1
ATOM 1304 C C . VAL A 1 176 ? 17.330 -6.672 4.932 1.00 97.81 176 VAL A C 1
ATOM 1306 O O . VAL A 1 176 ? 17.098 -5.621 4.324 1.00 97.81 176 VAL A O 1
ATOM 1309 N N . ASP A 1 177 ? 17.165 -6.789 6.246 1.00 95.81 177 ASP A N 1
ATOM 1310 C CA . ASP A 1 177 ? 16.812 -5.670 7.119 1.00 95.81 177 ASP A CA 1
ATOM 1311 C C . ASP A 1 177 ? 17.954 -5.246 8.056 1.00 95.81 177 ASP A C 1
ATOM 1313 O O . ASP A 1 177 ? 19.012 -5.876 8.123 1.00 95.81 177 ASP A O 1
ATOM 1317 N N . LYS A 1 178 ? 17.725 -4.162 8.805 1.00 94.31 178 LYS A N 1
ATOM 1318 C CA . LYS A 1 178 ? 18.649 -3.617 9.815 1.00 94.31 178 LYS A CA 1
ATOM 1319 C C . LYS A 1 178 ? 19.173 -4.643 10.824 1.00 94.31 178 LYS A C 1
ATOM 1321 O O . LYS A 1 178 ? 20.294 -4.497 11.303 1.00 94.31 178 LYS A O 1
ATOM 1326 N N . ASN A 1 179 ? 18.392 -5.674 11.135 1.00 95.44 179 ASN A N 1
ATOM 1327 C CA . ASN A 1 179 ? 18.774 -6.731 12.070 1.00 95.44 179 ASN A CA 1
ATOM 1328 C C . ASN A 1 179 ? 19.465 -7.906 11.365 1.00 95.44 179 ASN A C 1
ATOM 1330 O O . ASN A 1 179 ? 19.605 -8.976 11.954 1.00 95.44 179 ASN A O 1
ATOM 1334 N N . LYS A 1 180 ? 19.879 -7.720 10.104 1.00 93.88 180 LYS A N 1
ATOM 1335 C CA . LYS A 1 180 ? 20.452 -8.749 9.229 1.00 93.88 180 LYS A CA 1
ATOM 1336 C C . LYS A 1 180 ? 19.509 -9.931 8.994 1.00 93.88 180 LYS A C 1
ATOM 1338 O O . LYS A 1 180 ? 19.965 -10.994 8.577 1.00 93.88 180 LYS A O 1
ATOM 1343 N N . LYS A 1 18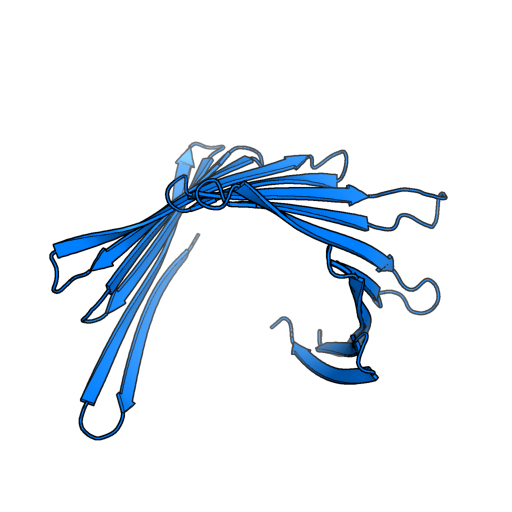1 ? 18.201 -9.774 9.238 1.00 96.25 181 LYS A N 1
ATOM 1344 C CA . LYS A 1 181 ? 17.241 -10.826 8.907 1.00 96.25 181 LYS A CA 1
ATOM 1345 C C . LYS A 1 181 ? 17.083 -10.860 7.402 1.00 96.25 181 LYS A C 1
ATOM 1347 O O . LYS A 1 181 ? 16.807 -9.834 6.778 1.00 96.25 181 LYS A O 1
ATOM 1352 N N . THR A 1 182 ? 17.267 -12.042 6.840 1.00 96.69 182 THR A N 1
ATOM 1353 C CA . THR A 1 182 ? 17.083 -12.293 5.420 1.00 96.69 182 THR A CA 1
ATOM 1354 C C . THR A 1 182 ? 15.692 -12.852 5.165 1.00 96.69 182 THR A C 1
ATOM 1356 O O . THR A 1 182 ? 15.102 -13.528 6.009 1.00 96.69 182 THR A O 1
ATOM 1359 N N . GLY A 1 183 ? 15.140 -1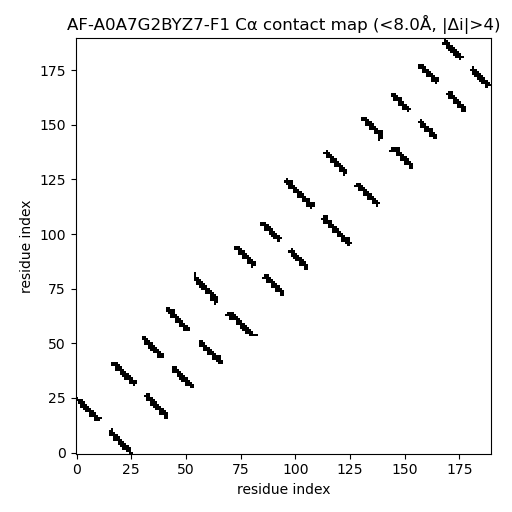2.538 3.999 1.00 95.81 183 GLY A N 1
ATOM 1360 C CA . GLY A 1 183 ? 13.850 -13.054 3.564 1.00 95.81 183 GLY A CA 1
ATOM 1361 C C . GLY A 1 183 ? 13.867 -13.325 2.072 1.00 95.81 183 GLY A C 1
ATOM 1362 O O . GLY A 1 183 ? 14.423 -12.531 1.312 1.00 95.81 183 GLY A O 1
ATOM 1363 N N . VAL A 1 184 ? 13.242 -14.429 1.675 1.00 96.56 184 VAL A N 1
ATOM 1364 C CA . VAL A 1 184 ? 13.068 -14.825 0.277 1.00 96.56 184 VAL A CA 1
ATOM 1365 C C . VAL A 1 184 ? 11.580 -14.967 0.006 1.00 96.56 184 VAL A C 1
ATOM 1367 O O . VAL A 1 184 ? 10.867 -15.590 0.791 1.00 96.56 184 VAL A O 1
ATOM 1370 N N . VAL A 1 185 ? 11.111 -14.381 -1.091 1.00 96.25 185 VAL A N 1
ATOM 1371 C CA . VAL A 1 185 ? 9.734 -14.537 -1.567 1.00 96.25 185 VAL A CA 1
ATOM 1372 C C . VAL A 1 185 ? 9.777 -14.920 -3.034 1.00 96.25 185 VAL A C 1
ATOM 1374 O O . VAL A 1 185 ? 10.438 -14.255 -3.827 1.00 96.25 185 VAL A O 1
ATOM 1377 N N . LEU A 1 186 ? 9.049 -15.973 -3.386 1.00 95.69 186 LEU A N 1
ATOM 1378 C CA . LEU A 1 186 ? 8.812 -16.374 -4.763 1.00 95.69 186 LEU A CA 1
ATOM 1379 C C . LEU A 1 186 ? 7.323 -16.176 -5.059 1.00 95.69 186 LEU A C 1
ATOM 1381 O O . LEU A 1 186 ? 6.476 -16.664 -4.311 1.00 95.69 186 LEU A O 1
ATOM 1385 N N . SER A 1 187 ? 7.002 -15.441 -6.119 1.00 93.31 187 SER A N 1
ATOM 1386 C CA . SER A 1 187 ? 5.619 -15.137 -6.502 1.00 93.31 187 SER A CA 1
ATOM 1387 C C . SER A 1 187 ? 5.449 -15.181 -8.014 1.00 93.31 187 SER A C 1
ATOM 1389 O O . SER A 1 187 ? 6.356 -14.772 -8.731 1.00 93.31 187 SER A O 1
ATOM 1391 N N . SER A 1 188 ? 4.287 -15.617 -8.491 1.00 89.81 188 SER A N 1
ATOM 1392 C CA . SER A 1 188 ? 3.896 -15.546 -9.904 1.00 89.81 188 SER A CA 1
ATOM 1393 C C . SER A 1 188 ? 2.798 -14.495 -10.073 1.00 89.81 188 SER A C 1
ATOM 1395 O O . SER A 1 188 ? 1.992 -14.311 -9.160 1.00 89.81 188 SER A O 1
ATOM 1397 N N . THR A 1 189 ? 2.781 -13.787 -11.205 1.00 67.06 189 THR A N 1
ATOM 1398 C CA . THR A 1 189 ? 1.746 -12.785 -11.526 1.00 67.06 189 THR A CA 1
ATOM 1399 C C . THR A 1 189 ? 0.565 -13.349 -12.33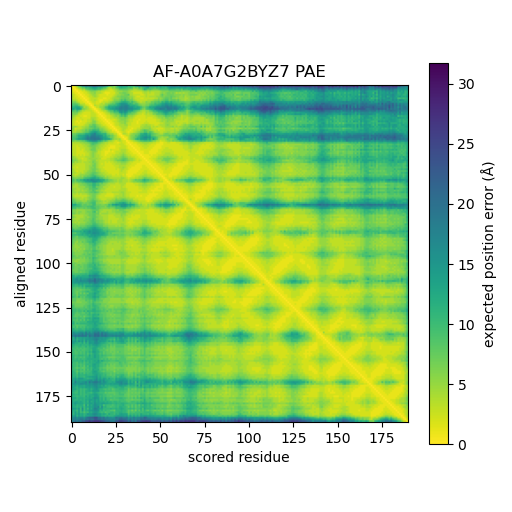0 1.00 67.06 189 THR A C 1
ATOM 1401 O O . THR A 1 189 ? -0.084 -12.580 -13.036 1.00 67.06 189 THR A O 1
ATOM 1404 N N . ALA A 1 190 ? 0.316 -14.662 -12.255 1.00 47.72 190 ALA A N 1
ATOM 1405 C CA . ALA A 1 190 ? -0.817 -15.325 -12.909 1.00 47.72 190 ALA A CA 1
ATOM 1406 C C . ALA A 1 190 ? -2.184 -14.863 -12.374 1.00 47.72 190 ALA A C 1
ATOM 1408 O O . ALA A 1 190 ? -2.316 -14.685 -11.140 1.00 47.72 190 ALA A O 1
#

Mean predicted aligned error: 6.85 Å